Protein 2CF4 (pdb70)

Sequence (327 aa):
SIEKLKKFTQIPGISGYEERIREEIIREIKDFADYKVDAIGNLIVELGEGEERILFAHDEIGLLITGITDEGKLRFRKVGGIDDRLLYGRHVNVVTEKGILDGVIGATPPHLSLERDKSVIPWYDLVIDIGAESKEEALELVKPLDFAVFKKHFSVLNGKYVSTRGLDDRFGVVALIEAIKDLVDHELEGKVIFAFTVQEEVGLKGAKFLANHYYPQYAFAIDSFACCSPLTGDVKLGKGPVIRAVDNSAIYSRDLARKVWSIAEKNGIEIQIGVTGGGTDASAFQDRSKTLALSVPIKYLHSEVETLHLNDLEKLVKLIEALAFEL

Foldseek 3Di:
DVVLLVVQQQQDAAFQGCVSRVVVLCVLPVPFFDWDADPSGKTKTKAADDAFAEEEAEGAKWWFFAAADFQQWTFTDIQFDADQLLQEAFKKWWADPVGIATWTQHPDPDDPPPPDPVDRDDNGVTTIGRPAGGSVSNVVPDGGRGIMGGPWDWDCDPVWKIFFADVFPRLRSSLVSVLRSVDRVVRQFHMYMYMYFGSCSPPLVRLLSVLPPRQHAEYEYAGEAEDDDVQFPPDDAPLAKEKQCEEALDRFDPVVVVVLVVLAVVVPHRYYYGYYYDDTNQSSHVVPHHGIYIYFYWYPHNHRTIMHTRVNSVVVSVRVNSVRHPD

Organism: Pyrococcus horikoshii (strain ATCC 700860 / DSM 12428 / JCM 9974 / NBRC 100139 / OT-3) (NCBI:txid70601)

Solvent-accessible surface area: 15264 Å² total

Structure (mmCIF, N/CA/C/O backbone):
data_2CF4
#
_entry.id   2CF4
#
_cell.length_a   221.880
_cell.length_b   221.880
_cell.length_c   221.880
_cell.angle_alpha   90.00
_cell.angle_beta   90.00
_cell.angle_gamma   90.00
#
_symmetry.space_group_name_H-M   'F 41 3 2'
#
loop_
_entity.id
_entity.type
_entity.pdbx_description
1 polymer 'PROTEIN PH0519'
2 non-polymer 'COBALT (II) ION'
#
loop_
_atom_site.group_PDB
_atom_site.id
_atom_site.type_symbol
_atom_site.label_atom_id
_atom_site.label_alt_id
_atom_site.label_comp_id
_atom_site.label_asym_id
_atom_site.label_entity_id
_atom_site.label_seq_id
_atom_site.pdbx_PDB_ins_code
_atom_site.Cartn_x
_atom_site.Cartn_y
_atom_site.Cartn_z
_atom_site.occupancy
_atom_site.B_iso_or_equiv
_atom_site.auth_seq_id
_atom_site.auth_comp_id
_atom_site.auth_asym_id
_atom_site.auth_atom_id
_atom_site.pdbx_PDB_model_num
ATOM 1 N N . SER A 1 3 ? 112.145 16.127 55.083 1.00 89.58 2 SER A N 1
ATOM 2 C CA . SER A 1 3 ? 110.814 16.761 55.329 1.00 89.64 2 SER A CA 1
ATOM 3 C C . SER A 1 3 ? 110.334 17.492 54.083 1.00 89.69 2 SER A C 1
ATOM 4 O O . SER A 1 3 ? 109.165 17.858 53.983 1.00 89.57 2 SER A O 1
ATOM 15 N N . ILE A 1 5 ? 111.951 16.119 51.056 1.00 86.54 4 ILE A N 1
ATOM 16 C CA . ILE A 1 5 ? 111.992 14.817 50.424 1.00 85.01 4 ILE A CA 1
ATOM 17 C C . ILE A 1 5 ? 110.820 13.973 50.888 1.00 84.31 4 ILE A C 1
ATOM 18 O O . ILE A 1 5 ? 109.908 13.704 50.126 1.00 84.46 4 ILE A O 1
ATOM 23 N N . GLU A 1 6 ? 110.836 13.552 52.145 1.00 83.31 5 GLU A N 1
ATOM 24 C CA . GLU A 1 6 ? 109.841 12.588 52.616 1.00 82.39 5 GLU A CA 1
ATOM 25 C C . GLU A 1 6 ? 108.435 13.144 52.413 1.00 80.68 5 GLU A C 1
ATOM 26 O O . GLU A 1 6 ? 107.460 12.400 52.353 1.00 80.41 5 GLU A O 1
ATOM 32 N N . LYS A 1 7 ? 108.347 14.460 52.286 1.00 78.75 6 LYS A N 1
ATOM 33 C CA . LYS A 1 7 ? 107.085 15.105 51.971 1.00 77.24 6 LYS A CA 1
ATOM 34 C C . LYS A 1 7 ? 106.761 14.687 50.544 1.00 75.88 6 LYS A C 1
ATOM 35 O O . LYS A 1 7 ? 105.629 14.348 50.218 1.00 75.64 6 LYS A O 1
ATOM 41 N N . LEU A 1 8 ? 107.792 14.702 49.709 1.00 74.33 7 LEU A N 1
ATOM 42 C CA . LEU A 1 8 ? 107.674 14.375 48.294 1.00 72.96 7 LEU A CA 1
ATOM 43 C C . LEU A 1 8 ? 107.504 12.869 48.083 1.00 72.26 7 LEU A C 1
ATOM 44 O O . LEU A 1 8 ? 106.605 12.429 47.356 1.00 72.41 7 LEU A O 1
ATOM 49 N N . LYS A 1 9 ? 108.358 12.079 48.730 1.00 70.98 8 LYS A N 1
ATOM 50 C CA . LYS A 1 9 ? 108.221 10.634 48.712 1.00 69.70 8 LYS A CA 1
ATOM 51 C C . LYS A 1 9 ? 106.794 10.268 49.110 1.00 68.98 8 LYS A C 1
ATOM 52 O O . LYS A 1 9 ? 106.220 9.338 48.565 1.00 68.81 8 LYS A O 1
ATOM 58 N N . LYS A 1 10 ? 106.219 11.014 50.050 1.00 68.32 9 LYS A N 1
ATOM 59 C CA . LYS A 1 10 ? 104.887 10.714 50.590 1.00 67.78 9 LYS A CA 1
ATOM 60 C C . LYS A 1 10 ? 103.783 10.909 49.567 1.00 66.96 9 LYS A C 1
ATOM 61 O O . LYS A 1 10 ? 102.750 10.236 49.625 1.00 66.73 9 LYS A O 1
ATOM 67 N N . PHE A 1 11 ? 103.998 11.836 48.638 1.00 66.08 10 PHE A N 1
ATOM 68 C CA . PHE A 1 11 ? 102.933 12.266 47.743 1.00 65.26 10 PHE A CA 1
ATOM 69 C C . PHE A 1 11 ? 103.002 11.686 46.353 1.00 64.80 10 PHE A C 1
ATOM 70 O O . PHE A 1 11 ? 101.965 11.520 45.700 1.00 64.56 10 PHE A O 1
ATOM 78 N N . THR A 1 12 ? 104.210 11.358 45.901 1.00 64.14 11 THR A N 1
ATOM 79 C CA . THR A 1 12 ? 104.334 10.528 44.714 1.00 63.74 11 THR A CA 1
ATOM 80 C C . THR A 1 12 ? 103.812 9.105 44.971 1.00 63.40 11 THR A C 1
ATOM 81 O O . THR A 1 12 ? 103.131 8.532 44.115 1.00 63.51 11 THR A O 1
ATOM 85 N N . GLN A 1 13 ? 104.101 8.543 46.140 1.00 62.77 12 GLN A N 1
ATOM 86 C CA . GLN A 1 13 ? 103.644 7.199 46.446 1.00 62.35 12 GLN A CA 1
ATOM 87 C C . GLN A 1 13 ? 102.133 6.987 46.374 1.00 61.61 12 GLN A C 1
ATOM 88 O O . GLN A 1 13 ? 101.698 5.903 46.001 1.00 61.76 12 GLN A O 1
ATOM 94 N N . ILE A 1 14 ? 101.335 8.000 46.710 1.00 60.51 13 ILE A N 1
ATOM 95 C CA . ILE A 1 14 ? 99.864 7.909 46.609 1.00 59.52 13 ILE A CA 1
ATOM 96 C C . ILE A 1 14 ? 99.317 7.702 45.184 1.00 58.83 13 ILE A C 1
ATOM 97 O O . ILE A 1 14 ? 99.391 8.603 44.353 1.00 58.97 13 ILE A O 1
ATOM 102 N N . PRO A 1 15 ? 98.733 6.531 44.900 1.00 57.98 14 PRO A N 1
ATOM 103 C CA . PRO A 1 15 ? 98.059 6.317 43.620 1.00 57.65 14 PRO A CA 1
ATOM 104 C C . PRO A 1 15 ? 96.791 7.174 43.416 1.00 57.22 14 PRO A C 1
ATOM 105 O O . PRO A 1 15 ? 96.117 7.555 44.370 1.00 57.36 14 PRO A O 1
ATOM 109 N N . GLY A 1 16 ? 96.479 7.468 42.160 1.00 56.48 15 GLY A N 1
ATOM 110 C CA . GLY A 1 16 ? 95.271 8.193 41.848 1.00 55.99 15 GLY A CA 1
ATOM 111 C C . GLY A 1 16 ? 95.462 8.916 40.533 1.00 55.98 15 GLY A C 1
ATOM 112 O O . GLY A 1 16 ? 96.132 9.930 40.478 1.00 56.07 15 GLY A O 1
ATOM 113 N N . ILE A 1 17 ? 94.890 8.393 39.457 1.00 56.06 16 ILE A N 1
ATOM 114 C CA . ILE A 1 17 ? 94.920 9.076 38.169 1.00 56.17 16 ILE A CA 1
ATOM 115 C C . ILE A 1 17 ? 93.606 9.823 37.903 1.00 56.63 16 ILE A C 1
ATOM 116 O O . ILE A 1 17 ? 92.713 9.814 38.747 1.00 57.32 16 ILE A O 1
ATOM 121 N N . SER A 1 18 ? 93.467 10.472 36.751 1.00 56.68 17 SER A N 1
ATOM 122 C CA . SER A 1 18 ? 92.312 11.345 36.537 1.00 56.80 17 SER A CA 1
ATOM 123 C C . SER A 1 18 ? 90.965 10.652 36.719 1.00 56.85 17 SER A C 1
ATOM 124 O O . SER A 1 18 ? 90.714 9.583 36.146 1.00 56.34 17 SER A O 1
ATOM 127 N N . GLY A 1 19 ? 90.104 11.291 37.514 1.00 57.30 18 GLY A N 1
ATOM 128 C CA . GLY A 1 19 ? 88.807 10.734 37.870 1.00 57.74 18 GLY A CA 1
ATOM 129 C C . GLY A 1 19 ? 88.834 10.105 39.251 1.00 58.15 18 GLY A C 1
ATOM 130 O O . GLY A 1 19 ? 87.828 10.108 39.974 1.00 58.26 18 GLY A O 1
ATOM 131 N N . TYR A 1 20 ? 90.010 9.586 39.609 1.00 58.39 19 TYR A N 1
ATOM 132 C CA . TYR A 1 20 ? 90.217 8.716 40.765 1.00 58.56 19 TYR A CA 1
ATOM 133 C C . TYR A 1 20 ? 91.191 9.347 41.753 1.00 59.35 19 TYR A C 1
ATOM 134 O O . TYR A 1 20 ? 92.076 8.669 42.254 1.00 59.82 19 TYR A O 1
ATOM 143 N N . GLU A 1 21 ? 91.043 10.638 42.036 1.00 60.15 20 GLU A N 1
ATOM 144 C CA . GLU A 1 21 ? 92.037 11.341 42.837 1.00 60.73 20 GLU A CA 1
ATOM 145 C C . GLU A 1 21 ? 91.859 11.173 44.328 1.00 61.51 20 GLU A C 1
ATOM 146 O O . GLU A 1 21 ? 92.610 11.771 45.095 1.00 61.90 20 GLU A O 1
ATOM 152 N N . GLU A 1 22 ? 90.873 10.385 44.752 1.00 62.16 21 GLU A N 1
ATOM 153 C CA . GLU A 1 22 ? 90.499 10.360 46.163 1.00 62.90 21 GLU A CA 1
ATOM 154 C C . GLU A 1 22 ? 91.714 10.238 47.071 1.00 63.34 21 GLU A C 1
ATOM 155 O O . GLU A 1 22 ? 92.070 11.150 47.829 1.00 63.05 21 GLU A O 1
ATOM 161 N N . ARG A 1 23 ? 92.363 9.096 46.980 1.00 64.14 22 ARG A N 1
ATOM 162 C CA . ARG A 1 23 ? 93.415 8.798 47.911 1.00 64.95 22 ARG A CA 1
ATOM 163 C C . ARG A 1 23 ? 94.362 9.995 48.077 1.00 65.25 22 ARG A C 1
ATOM 164 O O . ARG A 1 23 ? 95.070 10.087 49.069 1.00 65.53 22 ARG A O 1
ATOM 172 N N . ILE A 1 24 ? 94.366 10.929 47.132 1.00 65.47 23 ILE A N 1
ATOM 173 C CA . ILE A 1 24 ? 95.333 12.009 47.214 1.00 65.89 23 ILE A CA 1
ATOM 174 C C . ILE A 1 24 ? 94.780 13.138 48.016 1.00 66.25 23 ILE A C 1
ATOM 175 O O . ILE A 1 24 ? 95.496 13.709 48.827 1.00 66.42 23 ILE A O 1
ATOM 180 N N . ARG A 1 25 ? 93.516 13.479 47.794 1.00 66.78 24 ARG A N 1
ATOM 181 C CA . ARG A 1 25 ? 92.995 14.667 48.449 1.00 67.41 24 ARG A CA 1
ATOM 182 C C . ARG A 1 25 ? 92.606 14.369 49.883 1.00 68.11 24 ARG A C 1
ATOM 183 O O . ARG A 1 25 ? 92.697 15.249 50.733 1.00 68.56 24 ARG A O 1
ATOM 191 N N . GLU A 1 26 ? 92.219 13.131 50.177 1.00 68.59 25 GLU A N 1
ATOM 192 C CA . GLU A 1 26 ? 92.063 12.743 51.569 1.00 69.15 25 GLU A CA 1
ATOM 193 C C . GLU A 1 26 ? 93.325 13.033 52.380 1.00 69.38 25 GLU A C 1
ATOM 194 O O . GLU A 1 26 ? 93.243 13.445 53.530 1.00 69.52 25 GLU A O 1
ATOM 200 N N . GLU A 1 27 ? 94.492 12.830 51.784 1.00 69.72 26 GLU A N 1
ATOM 201 C CA . GLU A 1 27 ? 95.746 13.013 52.501 1.00 70.15 26 GLU A CA 1
ATOM 202 C C . GLU A 1 27 ? 96.188 14.468 52.552 1.00 70.56 26 GLU A C 1
ATOM 203 O O . GLU A 1 27 ? 96.792 14.911 53.530 1.00 70.54 26 GLU A O 1
ATOM 209 N N . ILE A 1 28 ? 95.906 15.207 51.490 1.00 71.25 27 ILE A N 1
ATOM 210 C CA . ILE A 1 28 ? 96.055 16.652 51.533 1.00 71.91 27 ILE A CA 1
ATOM 211 C C . ILE A 1 28 ? 95.263 17.225 52.706 1.00 72.48 27 ILE A C 1
ATOM 212 O O . ILE A 1 28 ? 95.733 18.134 53.389 1.00 72.59 27 ILE A O 1
ATOM 217 N N . ILE A 1 29 ? 94.057 16.694 52.917 1.00 72.97 28 ILE A N 1
ATOM 218 C CA . ILE A 1 29 ? 93.201 17.107 54.025 1.00 73.39 28 ILE A CA 1
ATOM 219 C C . ILE A 1 29 ? 93.734 16.642 55.384 1.00 74.16 28 ILE A C 1
ATOM 220 O O . ILE A 1 29 ? 93.582 17.333 56.378 1.00 74.47 28 ILE A O 1
ATOM 225 N N . ARG A 1 30 ? 94.353 15.473 55.434 1.00 75.05 29 ARG A N 1
ATOM 226 C CA . ARG A 1 30 ? 95.008 15.044 56.659 1.00 75.90 29 ARG A CA 1
ATOM 227 C C . ARG A 1 30 ? 96.020 16.103 57.114 1.00 75.97 29 ARG A C 1
ATOM 228 O O . ARG A 1 30 ? 96.130 16.390 58.305 1.00 76.05 29 ARG A O 1
ATOM 236 N N . GLU A 1 31 ? 96.750 16.699 56.176 1.00 76.17 30 GLU A N 1
ATOM 237 C CA . GLU A 1 31 ? 97.763 17.685 56.549 1.00 76.44 30 GLU A CA 1
ATOM 238 C C . GLU A 1 31 ? 97.339 19.130 56.394 1.00 76.29 30 GLU A C 1
ATOM 239 O O . GLU A 1 31 ? 98.182 20.028 56.443 1.00 76.02 30 GLU A O 1
ATOM 245 N N . ILE A 1 32 ? 96.043 19.350 56.203 1.00 76.43 31 ILE A N 1
ATOM 246 C CA . ILE A 1 32 ? 95.514 20.693 5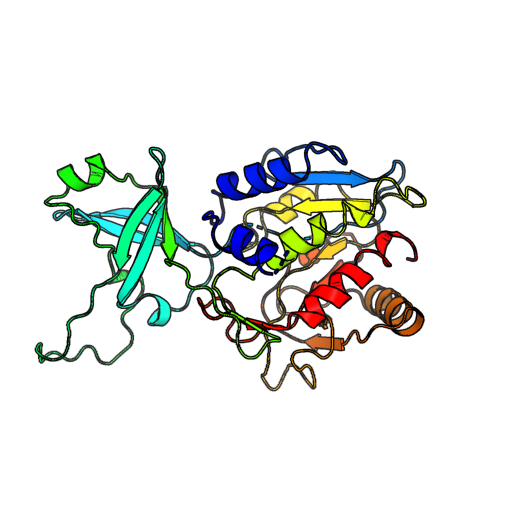6.097 1.00 76.71 31 ILE A CA 1
ATOM 247 C C . ILE A 1 32 ? 94.371 20.962 57.065 1.00 77.07 31 ILE A C 1
ATOM 248 O O . ILE A 1 32 ? 94.298 22.031 57.652 1.00 76.84 31 ILE A O 1
ATOM 253 N N . LYS A 1 33 ? 93.485 19.996 57.234 1.00 78.02 32 LYS A N 1
ATOM 254 C CA . LYS A 1 33 ? 92.447 20.085 58.245 1.00 79.18 32 LYS A CA 1
ATOM 255 C C . LYS A 1 33 ? 92.585 21.250 59.224 1.00 79.91 32 LYS A C 1
ATOM 256 O O . LYS A 1 33 ? 91.653 22.040 59.371 1.00 80.03 32 LYS A O 1
ATOM 262 N N . ASP A 1 34 ? 93.733 21.346 59.899 1.00 80.71 33 ASP A N 1
ATOM 263 C CA . ASP A 1 34 ? 93.845 22.133 61.135 1.00 81.24 33 ASP A CA 1
ATOM 264 C C . ASP A 1 34 ? 94.708 23.354 61.004 1.00 81.17 33 ASP A C 1
ATOM 265 O O . ASP A 1 34 ? 95.227 23.874 61.987 1.00 81.19 33 ASP A O 1
ATOM 270 N N . PHE A 1 35 ? 94.877 23.792 59.774 1.00 81.21 34 PHE A N 1
ATOM 271 C CA . PHE A 1 35 ? 95.146 25.182 59.482 1.00 81.41 34 PHE A CA 1
ATOM 272 C C . PHE A 1 35 ? 94.189 25.397 58.329 1.00 81.13 34 PHE A C 1
ATOM 273 O O . PHE A 1 35 ? 93.850 24.432 57.669 1.00 81.51 34 PHE A O 1
ATOM 281 N N . ALA A 1 36 ? 93.723 26.617 58.088 1.00 80.54 35 ALA A N 1
ATOM 282 C CA . ALA A 1 36 ? 92.812 26.885 56.952 1.00 80.08 35 ALA A CA 1
ATOM 283 C C . ALA A 1 36 ? 91.620 25.934 56.775 1.00 79.70 35 ALA A C 1
ATOM 284 O O . ALA A 1 36 ? 91.515 24.898 57.430 1.00 79.57 35 ALA A O 1
ATOM 286 N N . ASP A 1 37 ? 90.724 26.300 55.865 1.00 79.42 36 ASP A N 1
ATOM 287 C CA . ASP A 1 37 ? 89.429 25.632 55.756 1.00 79.38 36 ASP A CA 1
ATOM 288 C C . ASP A 1 37 ? 89.080 25.307 54.312 1.00 78.91 36 ASP A C 1
ATOM 289 O O . ASP A 1 37 ? 89.150 26.175 53.447 1.00 79.31 36 ASP A O 1
ATOM 294 N N . TYR A 1 38 ? 88.681 24.069 54.046 1.00 77.87 37 TYR A N 1
ATOM 295 C CA . TYR A 1 38 ? 88.463 23.642 52.674 1.00 77.05 37 TYR A CA 1
ATOM 296 C C . TYR A 1 38 ? 86.976 23.549 52.252 1.00 76.70 37 TYR A C 1
ATOM 297 O O . TYR A 1 38 ? 86.076 23.600 53.088 1.00 76.83 37 TYR A O 1
ATOM 306 N N . LYS A 1 39 ? 86.730 23.442 50.949 1.00 76.09 38 LYS A N 1
ATOM 307 C CA . LYS A 1 39 ? 85.469 22.922 50.441 1.00 75.67 38 LYS A CA 1
ATOM 308 C C . LYS A 1 39 ? 85.814 22.069 49.231 1.00 75.54 38 LYS A C 1
ATOM 309 O O . LYS A 1 39 ? 86.756 22.376 48.509 1.00 76.05 38 LYS A O 1
ATOM 315 N N . VAL A 1 40 ? 85.064 20.996 49.010 1.00 74.92 39 VAL A N 1
ATOM 316 C CA . VAL A 1 40 ? 85.326 20.141 47.863 1.00 74.25 39 VAL A CA 1
ATOM 317 C C . VAL A 1 40 ? 84.284 20.311 46.798 1.00 73.61 39 VAL A C 1
ATOM 318 O O . VAL A 1 40 ? 83.097 20.045 47.005 1.00 73.50 39 VAL A O 1
ATOM 322 N N . ASP A 1 41 ? 84.754 20.760 45.646 1.00 72.98 40 ASP A N 1
ATOM 323 C CA . ASP A 1 41 ? 83.964 20.773 44.434 1.00 72.46 40 ASP A CA 1
ATOM 324 C C . ASP A 1 41 ? 83.087 19.555 44.281 1.00 71.86 40 ASP A C 1
ATOM 325 O O . ASP A 1 41 ? 83.317 18.505 44.901 1.00 71.91 40 ASP A O 1
ATOM 330 N N . ALA A 1 42 ? 82.080 19.717 43.430 1.00 70.86 41 ALA A N 1
ATOM 331 C CA . ALA A 1 42 ? 81.330 18.596 42.894 1.00 69.78 41 ALA A CA 1
ATOM 332 C C . ALA A 1 42 ? 82.342 17.685 42.249 1.00 68.91 41 ALA A C 1
ATOM 333 O O . ALA A 1 42 ? 82.606 16.589 42.741 1.00 69.02 41 ALA A O 1
ATOM 335 N N . ILE A 1 43 ? 82.926 18.171 41.159 1.00 67.74 42 ILE A N 1
ATOM 336 C CA . ILE A 1 43 ? 83.798 17.367 40.321 1.00 66.66 42 ILE A CA 1
ATOM 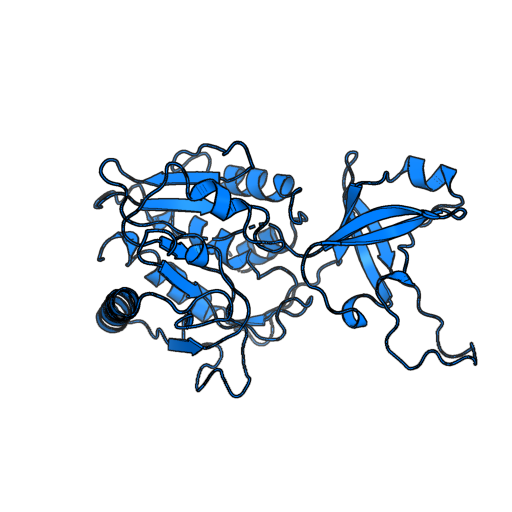337 C C . ILE A 1 43 ? 84.939 16.756 41.125 1.00 65.80 42 ILE A C 1
ATOM 338 O O . ILE A 1 43 ? 85.333 15.621 40.880 1.00 65.66 42 ILE A O 1
ATOM 343 N N . GLY A 1 44 ? 85.468 17.501 42.090 1.00 64.90 43 GLY A N 1
ATOM 344 C CA . GLY A 1 44 ? 86.415 16.907 43.015 1.00 63.96 43 GLY A CA 1
ATOM 345 C C . GLY A 1 44 ? 87.353 17.898 43.664 1.00 63.25 43 GLY A C 1
ATOM 346 O O . GLY A 1 44 ? 87.982 17.601 44.680 1.00 63.15 43 GLY A O 1
ATOM 347 N N . ASN A 1 45 ? 87.435 19.087 43.088 1.00 62.62 44 ASN A N 1
ATOM 348 C CA . ASN A 1 45 ? 88.500 20.013 43.431 1.00 62.20 44 ASN A CA 1
ATOM 349 C C . ASN A 1 45 ? 88.536 20.481 44.900 1.00 62.01 44 ASN A C 1
ATOM 350 O O . ASN A 1 45 ? 87.560 21.023 45.420 1.00 62.10 44 ASN A O 1
ATOM 355 N N . LEU A 1 46 ? 89.676 20.281 45.555 1.00 61.75 45 LEU A N 1
ATOM 356 C CA . LEU A 1 46 ? 90.002 20.984 46.797 1.00 61.60 45 LEU A CA 1
ATOM 357 C C . LEU A 1 46 ? 90.203 22.486 46.604 1.00 61.77 45 LEU A C 1
ATOM 358 O O . LEU A 1 46 ? 91.183 22.925 45.997 1.00 61.57 45 LEU A O 1
ATOM 363 N N . ILE A 1 47 ? 89.291 23.274 47.156 1.00 62.12 46 ILE A N 1
ATOM 364 C CA . ILE A 1 47 ? 89.417 24.716 47.086 1.00 62.43 46 ILE A CA 1
ATOM 365 C C . ILE A 1 47 ? 89.601 25.307 48.462 1.00 62.58 46 ILE A C 1
ATOM 366 O O . ILE A 1 47 ? 88.855 24.976 49.383 1.00 62.40 46 ILE A O 1
ATOM 371 N N . VAL A 1 48 ? 90.570 26.198 48.601 1.00 63.03 47 VAL A N 1
ATOM 372 C CA . VAL A 1 48 ? 90.872 26.740 49.905 1.00 63.64 47 VAL A CA 1
ATOM 373 C C . VAL A 1 48 ? 91.160 28.237 49.882 1.00 64.46 47 VAL A C 1
ATOM 374 O O . VAL A 1 48 ? 92.285 28.656 49.611 1.00 64.57 47 VAL A O 1
ATOM 378 N N . GLU A 1 49 ? 90.137 29.042 50.173 1.00 65.51 48 GLU A N 1
ATOM 379 C CA . GLU A 1 49 ? 90.260 30.496 50.097 1.00 66.52 48 GLU A CA 1
ATOM 380 C C . GLU A 1 49 ? 91.173 30.977 51.217 1.00 67.04 48 GLU A C 1
ATOM 381 O O . GLU A 1 49 ? 91.381 30.253 52.179 1.00 67.36 48 GLU A O 1
ATOM 387 N N . LEU A 1 50 ? 91.738 32.174 51.089 1.00 67.53 49 LEU A N 1
ATOM 388 C CA . LEU A 1 50 ? 92.443 32.795 52.210 1.00 68.15 49 LEU A CA 1
ATOM 389 C C . LEU A 1 50 ? 92.194 34.303 52.283 1.00 69.02 49 LEU A C 1
ATOM 390 O O . LEU A 1 50 ? 92.576 35.057 51.382 1.00 69.22 49 LEU A O 1
ATOM 395 N N . GLY A 1 51 ? 91.557 34.738 53.368 1.00 69.67 50 GLY A N 1
ATOM 396 C CA . GLY A 1 51 ? 91.058 36.102 53.439 1.00 70.18 50 GLY A CA 1
ATOM 397 C C . GLY A 1 51 ? 89.674 36.167 52.824 1.00 70.58 50 GLY A C 1
ATOM 398 O O . GLY A 1 51 ? 89.123 35.141 52.407 1.00 70.80 50 GLY A O 1
ATOM 399 N N . GLU A 1 52 ? 89.098 37.359 52.764 1.00 70.73 51 GLU A N 1
ATOM 400 C CA . GLU A 1 52 ? 87.793 37.501 52.149 1.00 70.96 51 GLU A CA 1
ATOM 401 C C . GLU A 1 52 ? 87.766 38.788 51.302 1.00 70.79 51 GLU A C 1
ATOM 402 O O . GLU A 1 52 ? 88.640 39.653 51.457 1.00 70.74 51 GLU A O 1
ATOM 408 N N . GLY A 1 53 ? 86.799 38.890 50.388 1.00 70.45 52 GLY A N 1
ATOM 409 C CA . GLY A 1 53 ? 86.740 40.037 49.499 1.00 70.15 52 GLY A CA 1
ATOM 410 C C . GLY A 1 53 ? 86.821 39.672 48.031 1.00 69.94 52 GLY A C 1
ATOM 411 O O . GLY A 1 53 ? 86.561 38.525 47.668 1.00 69.95 52 GLY A O 1
ATOM 412 N N . GLU A 1 54 ? 87.175 40.635 47.180 1.00 69.81 53 GLU A N 1
ATOM 413 C CA . GLU A 1 54 ? 87.325 40.370 45.749 1.00 69.66 53 GLU A CA 1
ATOM 414 C C . GLU A 1 54 ? 88.288 39.193 45.562 1.00 69.13 53 GLU A C 1
ATOM 415 O O . GLU A 1 54 ? 89.239 39.053 46.334 1.00 69.56 53 GLU A O 1
ATOM 421 N N . GLU A 1 55 ? 88.043 38.346 44.556 1.00 67.82 54 GLU A N 1
ATOM 422 C CA . GLU A 1 55 ? 88.898 37.181 44.291 1.00 66.47 54 GLU A CA 1
ATOM 423 C C . GLU A 1 55 ? 90.159 37.542 43.504 1.00 65.35 54 GLU A C 1
ATOM 424 O O . GLU A 1 55 ? 90.105 37.833 42.304 1.00 64.95 54 GLU A O 1
ATOM 430 N N . ARG A 1 56 ? 91.302 37.498 44.188 1.00 64.21 55 ARG A N 1
ATOM 431 C CA . ARG A 1 56 ? 92.530 38.081 43.659 1.00 63.19 55 ARG A CA 1
ATOM 432 C C . ARG A 1 56 ? 93.315 37.076 42.847 1.00 62.77 55 ARG A C 1
ATOM 433 O O . ARG A 1 56 ? 93.128 37.028 41.645 1.00 62.76 55 ARG A O 1
ATOM 441 N N . ILE A 1 57 ? 94.167 36.265 43.489 1.00 62.10 56 ILE A N 1
ATOM 442 C CA . ILE A 1 57 ? 94.979 35.238 42.796 1.00 61.25 56 ILE A CA 1
ATOM 443 C C . ILE A 1 57 ? 94.387 33.836 42.922 1.00 60.57 56 ILE A C 1
ATOM 444 O O . ILE A 1 57 ? 93.754 33.514 43.920 1.00 60.37 56 ILE A O 1
ATOM 449 N N . LEU A 1 58 ? 94.630 32.995 41.922 1.00 60.12 57 LEU A N 1
ATOM 450 C CA . LEU A 1 58 ? 94.335 31.579 42.049 1.00 59.78 57 LEU A CA 1
ATOM 451 C C . LEU A 1 58 ? 95.501 30.633 41.717 1.00 59.92 57 LEU A C 1
ATOM 452 O O . LEU A 1 58 ? 96.142 30.770 40.686 1.00 60.05 57 LEU A O 1
ATOM 457 N N . PHE A 1 59 ? 95.751 29.665 42.595 1.00 60.15 58 PHE A N 1
ATOM 458 C CA . PHE A 1 59 ? 96.871 28.747 42.440 1.00 60.44 58 PHE A CA 1
ATOM 459 C C . PHE A 1 59 ? 96.416 27.325 42.282 1.00 60.92 58 PHE A C 1
ATOM 460 O O . PHE A 1 59 ? 95.646 26.825 43.099 1.00 61.21 58 PHE A O 1
ATOM 476 N N . ALA A 1 61 ? 97.673 23.303 41.579 1.00 60.06 60 ALA A N 1
ATOM 477 C CA . ALA A 1 61 ? 98.451 22.121 41.277 1.00 59.68 60 ALA A CA 1
ATOM 478 C C . ALA A 1 61 ? 97.456 20.963 41.289 1.00 59.55 60 ALA A C 1
ATOM 479 O O . ALA A 1 61 ? 96.526 20.936 42.103 1.00 59.51 60 ALA A O 1
ATOM 481 N N . HIS A 1 62 ? 97.643 20.010 40.377 1.00 59.18 61 HIS A N 1
ATOM 482 C CA . HIS A 1 62 ? 96.642 18.959 40.188 1.00 58.79 61 HIS A CA 1
ATOM 483 C C . HIS A 1 62 ? 97.030 17.624 40.835 1.00 59.15 61 HIS A C 1
ATOM 484 O O . HIS A 1 62 ? 98.204 17.2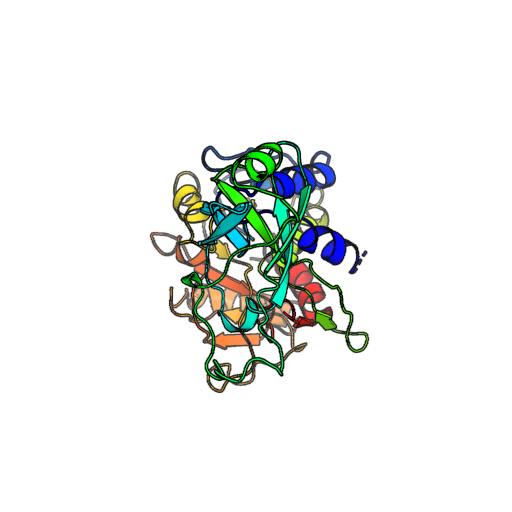21 40.770 1.00 59.68 61 HIS A O 1
ATOM 499 N N . ASP A 1 64 ? 95.684 14.449 40.055 1.00 54.93 63 ASP A N 1
ATOM 500 C CA . ASP A 1 64 ? 95.684 13.290 39.169 1.00 53.31 63 ASP A CA 1
ATOM 501 C C . ASP A 1 64 ? 97.023 13.133 38.498 1.00 52.02 63 ASP A C 1
ATOM 502 O O . ASP A 1 64 ? 97.827 14.056 38.475 1.00 52.24 63 ASP A O 1
ATOM 507 N N . GLU A 1 65 ? 97.263 11.945 37.967 1.00 50.22 64 GLU A N 1
ATOM 508 C CA . GLU A 1 65 ? 98.542 11.610 37.369 1.00 48.91 64 GLU A CA 1
ATOM 509 C C . GLU A 1 65 ? 98.234 10.685 36.205 1.00 48.04 64 GLU A C 1
ATOM 510 O O . GLU A 1 65 ? 97.070 10.369 35.964 1.00 48.17 64 GLU A O 1
ATOM 516 N N . ILE A 1 66 ? 99.259 10.250 35.478 1.00 46.52 65 ILE A N 1
ATOM 517 C CA . ILE A 1 66 ? 99.046 9.278 34.427 1.00 44.78 65 ILE A CA 1
ATOM 518 C C . ILE A 1 66 ? 99.173 7.865 34.963 1.00 44.28 65 ILE A C 1
ATOM 519 O O . ILE A 1 66 ? 100.124 7.530 35.671 1.00 44.42 65 ILE A O 1
ATOM 524 N N . GLY A 1 67 ? 98.185 7.055 34.598 1.00 43.41 66 GLY A N 1
ATOM 525 C CA . GLY A 1 67 ? 98.058 5.688 35.049 1.00 42.30 66 GLY A CA 1
ATOM 526 C C . GLY A 1 67 ? 97.351 4.916 33.956 1.00 41.50 66 GLY A C 1
ATOM 527 O O . GLY A 1 67 ? 97.360 5.351 32.804 1.00 41.44 66 GLY A O 1
ATOM 528 N N . LEU A 1 68 ? 96.744 3.784 34.305 1.00 40.52 67 LEU A N 1
ATOM 529 C CA . LEU A 1 68 ? 96.093 2.936 33.314 1.00 39.92 67 LEU A CA 1
ATOM 530 C C . LEU A 1 68 ? 94.688 2.606 33.760 1.00 39.96 67 LEU A C 1
ATOM 531 O O . LEU A 1 68 ? 94.497 2.204 34.891 1.00 40.56 67 LEU A O 1
ATOM 536 N N . LEU A 1 69 ? 93.693 2.730 32.894 1.00 40.08 68 LEU A N 1
ATOM 537 C CA . LEU A 1 69 ? 92.352 2.308 33.302 1.00 40.65 68 LEU A CA 1
ATOM 538 C C . LEU A 1 69 ? 92.151 0.848 32.932 1.00 41.61 68 LEU A C 1
ATOM 539 O O . LEU A 1 69 ? 92.439 0.449 31.803 1.00 41.61 68 LEU A O 1
ATOM 544 N N . ILE A 1 70 ? 91.652 0.038 33.863 1.00 42.84 69 ILE A N 1
ATOM 545 C CA . ILE A 1 70 ? 91.342 -1.343 33.501 1.00 43.85 69 ILE A CA 1
ATOM 546 C C . ILE A 1 70 ? 90.022 -1.433 32.763 1.00 44.54 69 ILE A C 1
ATOM 547 O O . ILE A 1 70 ? 88.960 -1.191 33.327 1.00 44.12 69 ILE A O 1
ATOM 552 N N . THR A 1 71 ? 90.113 -1.804 31.493 1.00 45.99 70 THR A N 1
ATOM 553 C CA . THR A 1 71 ? 88.972 -1.804 30.586 1.00 47.54 70 THR A CA 1
ATOM 554 C C . THR A 1 71 ? 88.211 -3.134 30.572 1.00 48.65 70 THR A C 1
ATOM 555 O O . THR A 1 71 ? 86.992 -3.157 30.370 1.00 48.40 70 THR A O 1
ATOM 559 N N . GLY A 1 72 ? 88.943 -4.225 30.786 1.00 50.10 71 GLY A N 1
ATOM 560 C CA . GLY A 1 72 ? 88.325 -5.523 30.936 1.00 51.86 71 GLY A CA 1
ATOM 561 C C . GLY A 1 72 ? 89.308 -6.609 31.333 1.00 53.33 71 GLY A C 1
ATOM 562 O O . GLY A 1 72 ? 90.450 -6.330 31.712 1.00 53.37 71 GLY A O 1
ATOM 563 N N . ILE A 1 73 ? 88.853 -7.862 31.243 1.00 54.65 72 ILE A N 1
ATOM 564 C CA . ILE A 1 73 ? 89.649 -9.022 31.645 1.00 55.60 72 ILE A CA 1
ATOM 565 C C . ILE A 1 73 ? 89.654 -10.166 30.623 1.00 56.48 72 ILE A C 1
ATOM 566 O O . ILE A 1 73 ? 88.622 -10.516 30.046 1.00 56.51 72 ILE A O 1
ATOM 571 N N . THR A 1 74 ? 90.829 -10.747 30.417 1.00 57.73 73 THR A N 1
ATOM 572 C CA . THR A 1 74 ? 91.008 -11.825 29.455 1.00 58.90 73 THR A CA 1
ATOM 573 C C . THR A 1 74 ? 90.495 -13.100 30.055 1.00 59.72 73 THR A C 1
ATOM 574 O O . THR A 1 74 ? 90.231 -13.159 31.253 1.00 59.60 73 THR A O 1
ATOM 578 N N . ASP A 1 75 ? 90.403 -14.122 29.210 1.00 61.01 74 ASP A N 1
ATOM 579 C CA . ASP A 1 75 ? 89.917 -15.439 29.599 1.00 62.36 74 ASP A CA 1
ATOM 580 C C . ASP A 1 75 ? 90.829 -16.149 30.599 1.00 62.62 74 ASP A C 1
ATOM 581 O O . ASP A 1 75 ? 90.359 -16.976 31.406 1.00 63.03 74 ASP A O 1
ATOM 586 N N . GLU A 1 76 ? 92.125 -15.833 30.546 1.00 62.12 75 GLU A N 1
ATOM 587 C CA . GLU A 1 76 ? 93.072 -16.348 31.530 1.00 61.46 75 GLU A CA 1
ATOM 588 C C . GLU A 1 76 ? 93.483 -15.282 32.535 1.00 60.59 75 GLU A C 1
ATOM 589 O O . GLU A 1 76 ? 94.577 -15.341 33.100 1.00 60.45 75 GLU A O 1
ATOM 595 N N . GLY A 1 77 ? 92.603 -14.310 32.752 1.00 59.70 76 GLY A N 1
ATOM 596 C CA . GLY A 1 77 ? 92.664 -13.518 33.967 1.00 58.60 76 GLY A CA 1
ATOM 597 C C . GLY A 1 77 ? 93.781 -12.508 33.966 1.00 57.72 76 GLY A C 1
ATOM 598 O O . GLY A 1 77 ? 94.303 -12.148 35.025 1.00 57.38 76 GLY A O 1
ATOM 599 N N . LYS A 1 78 ? 94.156 -12.057 32.772 1.00 57.00 77 LYS A N 1
ATOM 600 C CA . LYS A 1 78 ? 95.061 -10.927 32.640 1.00 56.32 77 LYS A CA 1
ATOM 601 C C . LYS A 1 78 ? 94.222 -9.672 32.436 1.00 56.25 77 LYS A C 1
ATOM 602 O O . LYS A 1 78 ? 93.145 -9.732 31.854 1.00 56.42 77 LYS A O 1
ATOM 608 N N . LEU A 1 79 ? 94.698 -8.532 32.918 1.00 56.02 78 LEU A N 1
ATOM 609 C CA . LEU A 1 79 ? 93.908 -7.316 32.835 1.00 55.75 78 LEU A CA 1
ATOM 610 C C . LEU A 1 79 ? 94.164 -6.481 31.582 1.00 55.51 78 LEU A C 1
ATOM 611 O O . LEU A 1 79 ? 95.305 -6.222 31.213 1.00 55.48 78 LEU A O 1
ATOM 616 N N . ARG A 1 80 ? 93.090 -6.065 30.932 1.00 55.24 79 ARG A N 1
ATOM 617 C CA . ARG A 1 80 ? 93.201 -5.117 29.848 1.00 55.15 79 ARG A CA 1
ATOM 618 C C . ARG A 1 80 ? 93.051 -3.729 30.384 1.00 54.91 79 ARG A C 1
ATOM 619 O O . ARG A 1 80 ? 92.364 -3.498 31.377 1.00 55.03 79 ARG A O 1
ATOM 627 N N . PHE A 1 81 ? 93.680 -2.792 29.694 1.00 54.56 80 PHE A N 1
ATOM 628 C CA . PHE A 1 81 ? 93.657 -1.417 30.138 1.00 54.10 80 PHE A CA 1
ATOM 629 C C . PHE A 1 81 ? 93.733 -0.464 28.966 1.00 53.44 80 PHE A C 1
ATOM 630 O O . PHE A 1 81 ? 94.247 -0.805 27.904 1.00 53.58 80 PHE A O 1
ATOM 638 N N . ARG A 1 82 ? 93.230 0.737 29.189 1.00 52.39 81 ARG A N 1
ATOM 639 C CA . ARG A 1 82 ? 93.441 1.847 28.294 1.00 51.64 81 ARG A CA 1
ATOM 640 C C . ARG A 1 82 ? 94.439 2.731 29.025 1.00 50.71 81 ARG A C 1
ATOM 641 O O . ARG A 1 82 ? 94.731 2.478 30.182 1.00 50.69 81 ARG A O 1
ATOM 649 N N . LYS A 1 83 ? 94.973 3.754 28.370 1.00 49.58 82 LYS A N 1
ATOM 650 C CA . LYS A 1 83 ? 95.790 4.723 29.087 1.00 48.62 82 LYS A CA 1
ATOM 651 C C . LYS A 1 83 ? 94.941 5.909 29.489 1.00 48.53 82 LYS A C 1
ATOM 652 O O . LYS A 1 83 ? 94.061 6.354 28.762 1.00 48.36 82 LYS A O 1
ATOM 658 N N . VAL A 1 84 ? 95.198 6.425 30.669 1.00 48.76 83 VAL A N 1
ATOM 659 C CA . VAL A 1 84 ? 94.588 7.675 31.045 1.00 49.08 83 VAL A CA 1
ATOM 660 C C . VAL A 1 84 ? 95.682 8.723 31.104 1.00 49.50 83 VAL A C 1
ATOM 661 O O . VAL A 1 84 ? 96.567 8.656 31.952 1.00 49.45 83 VAL A O 1
ATOM 665 N N . GLY A 1 85 ? 95.633 9.685 30.187 1.00 49.98 84 GLY A N 1
ATOM 666 C CA . GLY A 1 85 ? 96.697 10.679 30.135 1.00 50.33 84 GLY A CA 1
ATOM 667 C C . GLY A 1 85 ? 97.662 10.464 28.985 1.00 50.27 84 GLY A C 1
ATOM 668 O O . GLY A 1 85 ? 97.250 10.005 27.917 1.00 50.83 84 GLY A O 1
ATOM 669 N N . GLY A 1 86 ? 98.932 10.791 29.180 1.00 49.89 85 GLY A N 1
ATOM 670 C CA . GLY A 1 86 ? 99.888 10.592 28.112 1.00 49.91 85 GLY A CA 1
ATOM 671 C C . GLY A 1 86 ? 101.138 9.844 28.534 1.00 50.04 85 GLY A C 1
ATOM 672 O O . GLY A 1 86 ? 102.086 10.427 29.078 1.00 50.01 85 GLY A O 1
ATOM 673 N N . ILE A 1 87 ? 101.162 8.542 28.298 1.00 50.11 86 ILE A N 1
ATOM 674 C CA . ILE A 1 87 ? 102.369 7.783 28.572 1.00 50.35 86 ILE A CA 1
ATOM 675 C C . ILE A 1 87 ? 102.971 7.433 27.235 1.00 50.99 86 ILE A C 1
ATOM 676 O O . ILE A 1 87 ? 102.390 7.726 26.185 1.00 51.41 86 ILE A O 1
ATOM 681 N N . ASP A 1 88 ? 104.150 6.828 27.283 1.00 51.33 87 ASP A N 1
ATOM 682 C CA . ASP A 1 88 ? 104.884 6.418 26.100 1.00 51.19 87 ASP A CA 1
ATOM 683 C C . ASP A 1 88 ? 105.078 4.924 26.230 1.00 50.71 87 ASP A C 1
ATOM 684 O O . ASP A 1 88 ? 105.486 4.420 27.267 1.00 50.44 87 ASP A O 1
ATOM 689 N N . ASP A 1 89 ? 104.783 4.203 25.176 1.00 50.50 88 ASP A N 1
ATOM 690 C CA . ASP A 1 89 ? 104.605 2.790 25.334 1.00 50.66 88 ASP A CA 1
ATOM 691 C C . ASP A 1 89 ? 105.837 2.042 25.831 1.00 50.33 88 ASP A C 1
ATOM 692 O O . ASP A 1 89 ? 105.726 1.081 26.584 1.00 50.03 88 ASP A O 1
ATOM 697 N N . ARG A 1 90 ? 107.006 2.497 25.410 1.00 50.28 89 ARG A N 1
ATOM 698 C CA . ARG A 1 90 ? 108.263 1.840 25.748 1.00 50.26 89 ARG A CA 1
ATOM 699 C C . ARG A 1 90 ? 108.429 1.807 27.268 1.00 50.06 89 ARG A C 1
ATOM 700 O O . ARG A 1 90 ? 109.172 0.994 27.836 1.00 50.10 89 ARG A O 1
ATOM 708 N N . LEU A 1 91 ? 107.679 2.686 27.922 1.00 49.72 90 LEU A N 1
ATOM 709 C CA . LEU A 1 91 ? 107.629 2.745 29.382 1.00 49.09 90 LEU A CA 1
ATOM 710 C C . LEU A 1 91 ? 106.529 1.821 29.942 1.00 48.56 90 LEU A C 1
ATOM 711 O O . LEU A 1 91 ? 106.272 1.781 31.146 1.00 48.94 90 LEU A O 1
ATOM 716 N N . LEU A 1 92 ? 105.876 1.078 29.067 1.00 47.60 91 LEU A N 1
ATOM 717 C CA . LEU A 1 92 ? 104.877 0.124 29.521 1.00 46.94 91 LEU A CA 1
ATOM 718 C C . LEU A 1 92 ? 105.388 -1.317 29.580 1.00 46.46 91 LEU A C 1
ATOM 719 O O . LEU A 1 92 ? 104.897 -2.148 30.344 1.00 46.36 91 LEU A O 1
ATOM 724 N N . TYR A 1 93 ? 106.385 -1.593 28.762 1.00 45.67 92 TYR A N 1
ATOM 725 C CA . TYR A 1 93 ? 106.819 -2.946 28.526 1.00 44.68 92 TYR A CA 1
ATOM 726 C C . TYR A 1 93 ? 107.543 -3.467 29.767 1.00 43.86 92 TYR A C 1
ATOM 727 O O . TYR A 1 93 ? 108.493 -2.852 30.229 1.00 44.42 92 TYR A O 1
ATOM 736 N N . GLY A 1 94 ? 107.065 -4.574 30.324 1.00 42.52 93 GLY A N 1
ATOM 737 C CA . GLY A 1 94 ? 107.800 -5.262 31.367 1.00 41.28 93 GLY A CA 1
ATOM 738 C C . GLY A 1 94 ? 108.134 -4.464 32.607 1.00 40.60 93 GLY A C 1
ATOM 739 O O . GLY A 1 94 ? 109.291 -4.271 32.923 1.00 40.30 93 GLY A O 1
ATOM 740 N N . ARG A 1 95 ? 107.116 -4.019 33.326 1.00 40.56 94 ARG A N 1
ATOM 741 C CA . ARG A 1 95 ? 107.291 -3.130 34.475 1.00 40.34 94 ARG A CA 1
ATOM 742 C C . ARG A 1 95 ? 106.230 -3.407 35.543 1.00 40.01 94 ARG A C 1
ATOM 743 O O . ARG A 1 95 ? 105.059 -3.536 35.219 1.00 39.77 94 ARG A O 1
ATOM 751 N N . HIS A 1 96 ? 106.629 -3.484 36.809 1.00 39.70 95 HIS A N 1
ATOM 752 C CA . HIS A 1 96 ? 105.672 -3.719 37.898 1.00 39.58 95 HIS A CA 1
ATOM 753 C C . HIS A 1 96 ? 104.644 -2.634 37.919 1.00 39.79 95 HIS A C 1
ATOM 754 O O . HIS A 1 96 ? 104.959 -1.490 37.653 1.00 40.41 95 HIS A O 1
ATOM 761 N N . VAL A 1 97 ? 103.414 -2.974 38.257 1.00 39.76 96 VAL A N 1
ATOM 762 C CA . VAL A 1 97 ? 102.456 -1.937 38.562 1.00 39.83 96 VAL A CA 1
ATOM 763 C C . VAL A 1 97 ? 101.736 -2.287 39.829 1.00 40.61 96 VAL A C 1
ATOM 764 O O . VAL A 1 97 ? 102.187 -3.160 40.565 1.00 40.80 96 VAL A O 1
ATOM 768 N N . ASN A 1 98 ? 100.622 -1.605 40.073 1.00 41.44 97 ASN A N 1
ATOM 769 C CA . ASN A 1 98 ? 100.038 -1.504 41.400 1.00 41.97 97 ASN A CA 1
ATOM 770 C C . ASN A 1 98 ? 98.564 -1.266 41.179 1.00 42.63 97 ASN A C 1
ATOM 771 O O . ASN A 1 98 ? 98.180 -0.129 40.955 1.00 42.81 97 ASN A O 1
ATOM 776 N N . VAL A 1 99 ? 97.745 -2.316 41.201 1.00 43.34 98 VAL A N 1
ATOM 777 C CA . VAL A 1 99 ? 96.380 -2.219 40.672 1.00 44.13 98 VAL A CA 1
ATOM 778 C C . VAL A 1 99 ? 95.479 -1.762 41.790 1.00 45.21 98 VAL A C 1
ATOM 779 O O . VAL A 1 99 ? 95.256 -2.525 42.725 1.00 45.21 98 VAL A O 1
ATOM 783 N N . VAL A 1 100 ? 94.974 -0.529 41.711 1.00 46.81 99 VAL A N 1
ATOM 784 C CA . VAL A 1 100 ? 94.152 -0.003 42.789 1.00 48.44 99 VAL A CA 1
ATOM 785 C C . VAL A 1 100 ? 92.705 -0.383 42.576 1.00 50.30 99 VAL A C 1
ATOM 786 O O . VAL A 1 100 ? 92.099 -0.041 41.559 1.00 50.11 99 VAL A O 1
ATOM 790 N N . THR A 1 101 ? 92.166 -1.100 43.556 1.00 52.79 100 THR A N 1
ATOM 791 C CA . THR A 1 101 ? 90.768 -1.472 43.567 1.00 54.97 100 THR A CA 1
ATOM 792 C C . THR A 1 101 ? 90.066 -0.879 44.766 1.00 56.78 100 THR A C 1
ATOM 793 O O . THR A 1 101 ? 90.663 -0.212 45.623 1.00 56.89 100 THR A O 1
ATOM 797 N N . GLU A 1 102 ? 88.774 -1.173 44.799 1.00 58.89 101 GLU A N 1
ATOM 798 C CA . GLU A 1 102 ? 87.874 -0.829 45.887 1.00 60.63 101 GLU A CA 1
ATOM 799 C C . GLU A 1 102 ? 88.357 -1.477 47.190 1.00 61.21 101 GLU A C 1
ATOM 800 O O . GLU A 1 102 ? 88.715 -0.781 48.158 1.00 61.56 101 GLU A O 1
ATOM 806 N N . LYS A 1 103 ? 88.387 -2.805 47.202 1.00 61.42 102 LYS A N 1
ATOM 807 C CA . LYS A 1 103 ? 88.957 -3.522 48.328 1.00 61.80 102 LYS A CA 1
ATOM 808 C C . LYS A 1 103 ? 90.345 -2.962 48.699 1.00 61.48 102 LYS A C 1
ATOM 809 O O . LYS A 1 103 ? 90.832 -3.134 49.825 1.00 61.45 102 LYS A O 1
ATOM 815 N N . GLY A 1 104 ? 90.979 -2.268 47.765 1.00 61.04 103 GLY A N 1
ATOM 816 C CA . GLY A 1 104 ? 92.237 -1.626 48.095 1.00 60.40 103 GLY A CA 1
ATOM 817 C C . GLY A 1 104 ? 93.373 -2.161 47.253 1.00 59.65 103 GLY A C 1
ATOM 818 O O . GLY A 1 104 ? 93.153 -2.894 46.291 1.00 59.28 103 GLY A O 1
ATOM 819 N N . ILE A 1 105 ? 94.593 -1.788 47.616 1.00 59.25 104 ILE A N 1
ATOM 820 C CA . ILE A 1 105 ? 95.743 -2.018 46.751 1.00 58.97 104 ILE A CA 1
ATOM 821 C C . ILE A 1 105 ? 96.037 -3.473 46.512 1.00 58.73 104 ILE A C 1
ATOM 822 O O . ILE A 1 105 ? 95.843 -4.317 47.387 1.00 58.97 104 ILE A O 1
ATOM 827 N N . LEU A 1 106 ? 96.540 -3.737 45.318 1.00 58.19 105 LEU A N 1
ATOM 828 C CA . LEU A 1 106 ? 96.682 -5.077 44.802 1.00 57.87 105 LEU A CA 1
ATOM 829 C C . LEU A 1 106 ? 97.749 -4.960 43.735 1.00 57.87 105 LEU A C 1
ATOM 830 O O . LEU A 1 106 ? 97.675 -4.069 42.887 1.00 58.24 105 LEU A O 1
ATOM 835 N N . ASP A 1 107 ? 98.743 -5.834 43.761 1.00 57.38 106 ASP A N 1
ATOM 836 C CA . ASP A 1 107 ? 99.885 -5.610 42.904 1.00 57.03 106 ASP A CA 1
ATOM 837 C C . ASP A 1 107 ? 99.971 -6.597 41.772 1.00 56.32 106 ASP A C 1
ATOM 838 O O . ASP A 1 107 ? 99.618 -7.761 41.915 1.00 56.27 106 ASP A O 1
ATOM 843 N N . GLY A 1 108 ? 100.420 -6.096 40.631 1.00 55.72 107 GLY A N 1
ATOM 844 C CA . GLY A 1 108 ? 100.615 -6.922 39.461 1.00 54.93 107 GLY A CA 1
ATOM 845 C C . GLY A 1 108 ? 101.775 -6.421 38.615 1.00 54.24 107 GLY A C 1
ATOM 846 O O . GLY A 1 108 ? 102.548 -5.554 39.035 1.00 53.72 107 GLY A O 1
ATOM 847 N N . VAL A 1 109 ? 101.897 -6.962 37.409 1.00 53.96 108 VAL A N 1
ATOM 848 C CA . VAL A 1 109 ? 103.065 -6.703 36.587 1.00 53.74 108 VAL A CA 1
ATOM 849 C C . VAL A 1 109 ? 102.730 -6.753 35.075 1.00 53.97 108 VAL A C 1
ATOM 850 O O . VAL A 1 109 ? 102.168 -7.727 34.591 1.00 53.84 108 VAL A O 1
ATOM 854 N N . ILE A 1 110 ? 103.052 -5.687 34.343 1.00 54.47 109 ILE A N 1
ATOM 855 C CA . ILE A 1 110 ? 102.832 -5.658 32.904 1.00 55.41 109 ILE A CA 1
ATOM 856 C C . ILE A 1 110 ? 104.035 -6.330 32.348 1.00 57.00 109 ILE A C 1
ATOM 857 O O . ILE A 1 110 ? 104.684 -5.846 31.428 1.00 57.29 109 ILE A O 1
ATOM 862 N N . GLY A 1 111 ? 104.366 -7.455 32.938 1.00 58.91 110 GLY A N 1
ATOM 863 C CA . GLY A 1 111 ? 105.586 -8.107 32.528 1.00 61.29 110 GLY A CA 1
ATOM 864 C C . GLY A 1 111 ? 105.621 -8.202 31.029 1.00 62.97 110 GLY A C 1
ATOM 865 O O . GLY A 1 111 ? 106.318 -7.424 30.374 1.00 62.68 110 GLY A O 1
ATOM 866 N N . ALA A 1 112 ? 104.828 -9.122 30.491 1.00 65.10 111 ALA A N 1
ATOM 867 C CA . ALA A 1 112 ? 104.791 -9.342 29.054 1.00 67.18 111 ALA A CA 1
ATOM 868 C C . ALA A 1 112 ? 106.174 -9.014 28.513 1.00 68.52 111 ALA A C 1
ATOM 869 O O . ALA A 1 112 ? 106.422 -7.907 28.036 1.00 68.89 111 ALA A O 1
ATOM 871 N N . THR A 1 113 ? 107.078 -9.979 28.593 1.00 69.90 112 THR A N 1
ATOM 872 C CA . THR A 1 113 ? 108.421 -9.764 28.091 1.00 71.13 112 THR A CA 1
ATOM 873 C C . THR A 1 113 ? 109.016 -10.965 27.373 1.00 72.69 112 THR A C 1
ATOM 874 O O . THR A 1 113 ? 110.006 -11.534 27.830 1.00 73.09 112 THR A O 1
ATOM 878 N N . PRO A 1 114 ? 108.445 -11.353 26.222 1.00 74.09 113 PRO A N 1
ATOM 879 C CA . PRO A 1 114 ? 109.003 -12.536 25.559 1.00 75.13 113 PRO A CA 1
ATOM 880 C C . PRO A 1 114 ? 110.517 -12.378 25.430 1.00 76.57 113 PRO A C 1
ATOM 881 O O . PRO A 1 114 ? 110.984 -11.537 24.671 1.00 76.73 113 PRO A O 1
ATOM 885 N N . PRO A 1 115 ? 111.300 -13.177 26.182 1.00 77.96 114 PRO A N 1
ATOM 886 C CA . PRO A 1 115 ? 112.684 -12.796 26.504 1.00 79.36 114 PRO A CA 1
ATOM 887 C C . PRO A 1 115 ? 113.709 -12.757 25.324 1.00 81.52 114 PRO A C 1
ATOM 888 O O . PRO A 1 115 ? 113.613 -11.927 24.400 1.00 81.66 114 PRO A O 1
ATOM 892 N N . HIS A 1 116 ? 114.705 -13.639 25.374 1.00 83.98 115 HIS A N 1
ATOM 893 C CA . HIS A 1 116 ? 115.667 -13.797 24.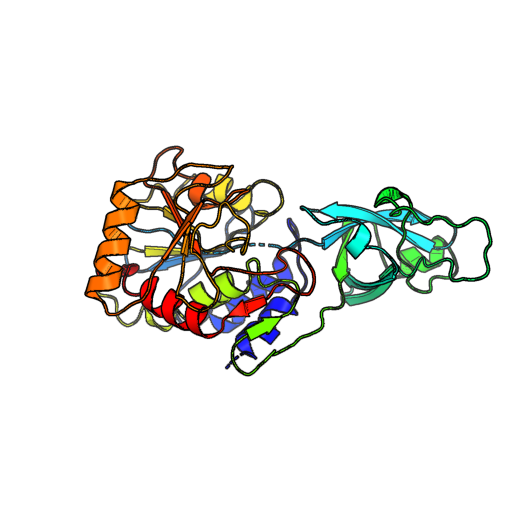288 1.00 86.04 115 HIS A CA 1
ATOM 894 C C . HIS A 1 116 ? 115.290 -15.012 23.424 1.00 86.90 115 HIS A C 1
ATOM 895 O O . HIS A 1 116 ? 115.280 -14.928 22.188 1.00 86.82 115 HIS A O 1
ATOM 902 N N . LEU A 1 117 ? 114.953 -16.128 24.078 1.00 88.09 116 LEU A N 1
ATOM 903 C CA . LEU A 1 117 ? 114.549 -17.340 23.360 1.00 89.22 116 LEU A CA 1
ATOM 904 C C . LEU A 1 117 ? 113.040 -17.445 23.102 1.00 89.60 116 LEU A C 1
ATOM 905 O O . LEU A 1 117 ? 112.362 -18.357 23.582 1.00 89.40 116 LEU A O 1
ATOM 910 N N . SER A 1 118 ? 112.527 -16.475 22.353 1.00 90.36 117 SER A N 1
ATOM 911 C CA . SER A 1 118 ? 111.610 -16.749 21.247 1.00 91.11 117 SER A CA 1
ATOM 912 C C . SER A 1 118 ? 112.172 -15.977 20.041 1.00 91.72 117 SER A C 1
ATOM 913 O O . SER A 1 118 ? 112.543 -14.797 20.151 1.00 91.76 117 SER A O 1
ATOM 916 N N . LEU A 1 119 ? 112.253 -16.666 18.900 1.00 92.40 118 LEU A N 1
ATOM 917 C CA . LEU A 1 119 ? 113.014 -16.189 17.739 1.00 92.86 118 LEU A CA 1
ATOM 918 C C . LEU A 1 119 ? 112.147 -15.503 16.665 1.00 93.05 118 LEU A C 1
ATOM 919 O O . LEU A 1 119 ? 112.628 -15.202 15.557 1.00 93.13 118 LEU A O 1
ATOM 924 N N . GLU A 1 120 ? 110.872 -15.262 16.989 1.00 93.04 119 GLU A N 1
ATOM 925 C CA . GLU A 1 120 ? 110.149 -14.142 16.385 1.00 92.77 119 GLU A CA 1
ATOM 926 C C . GLU A 1 120 ? 110.407 -12.875 17.214 1.00 92.27 119 GLU A C 1
ATOM 927 O O . GLU A 1 120 ? 109.706 -12.593 18.199 1.00 92.15 119 GLU A O 1
ATOM 933 N N . ARG A 1 121 ? 111.440 -12.129 16.795 1.00 91.46 120 ARG A N 1
ATOM 934 C CA . ARG A 1 121 ? 111.942 -10.944 17.508 1.00 90.58 120 ARG A CA 1
ATOM 935 C C . ARG A 1 121 ? 111.085 -9.698 17.237 1.00 89.61 120 ARG A C 1
ATOM 936 O O . ARG A 1 121 ? 111.218 -9.042 16.184 1.00 89.69 120 ARG A O 1
ATOM 944 N N . ASP A 1 122 ? 110.207 -9.396 18.199 1.00 88.15 121 ASP A N 1
ATOM 945 C CA . ASP A 1 122 ? 109.325 -8.228 18.170 1.00 86.70 121 ASP A CA 1
ATOM 946 C C . ASP A 1 122 ? 110.094 -6.904 18.379 1.00 85.35 121 ASP A C 1
ATOM 947 O O . ASP A 1 122 ? 109.579 -5.965 18.993 1.00 85.40 121 ASP A O 1
ATOM 952 N N . LYS A 1 123 ? 111.314 -6.843 17.838 1.00 83.39 122 LYS A N 1
ATOM 953 C CA . LYS A 1 123 ? 112.293 -5.786 18.130 1.00 81.45 122 LYS A CA 1
ATOM 954 C C . LYS A 1 123 ? 111.844 -4.323 17.912 1.00 79.64 122 LYS A C 1
ATOM 955 O O . LYS A 1 123 ? 112.634 -3.386 18.088 1.00 79.57 122 LYS A O 1
ATOM 961 N N . SER A 1 124 ? 110.584 -4.119 17.541 1.00 77.08 123 SER A N 1
ATOM 962 C CA . SER A 1 124 ? 110.019 -2.781 17.574 1.00 74.80 123 SER A CA 1
ATOM 963 C C . SER A 1 124 ? 109.331 -2.630 18.920 1.00 72.60 123 SER A C 1
ATOM 964 O O . SER A 1 124 ? 109.192 -3.597 19.661 1.00 72.28 123 SER A O 1
ATOM 967 N N . VAL A 1 125 ? 108.936 -1.406 19.244 1.00 69.98 124 VAL A N 1
ATOM 968 C CA . VAL A 1 125 ? 108.181 -1.165 20.449 1.00 67.57 124 VAL A CA 1
ATOM 969 C C . VAL A 1 125 ? 106.815 -1.768 20.279 1.00 65.92 124 VAL A C 1
ATOM 970 O O . VAL A 1 125 ? 106.198 -1.643 19.223 1.00 65.70 124 VAL A O 1
ATOM 974 N N . ILE A 1 126 ? 106.353 -2.410 21.347 1.00 63.94 125 ILE A N 1
ATOM 975 C CA . ILE A 1 126 ? 105.085 -3.121 21.385 1.00 61.87 125 ILE A CA 1
ATOM 976 C C . ILE A 1 126 ? 104.037 -2.154 21.893 1.00 60.63 125 ILE A C 1
ATOM 977 O O . ILE A 1 126 ? 104.220 -1.545 22.939 1.00 60.19 125 ILE A O 1
ATOM 982 N N . PRO A 1 127 ? 102.934 -1.991 21.149 1.00 59.69 126 PRO A N 1
ATOM 983 C CA . PRO A 1 127 ? 101.927 -0.946 21.354 1.00 59.14 126 PRO A CA 1
ATOM 984 C C . PRO A 1 127 ? 101.028 -1.188 22.546 1.00 58.49 126 PRO A C 1
ATOM 985 O O . PRO A 1 127 ? 100.673 -2.326 22.831 1.00 58.55 126 PRO A O 1
ATOM 989 N N . TRP A 1 128 ? 100.627 -0.103 23.202 1.00 57.63 127 TRP A N 1
ATOM 990 C CA . TRP A 1 128 ? 99.824 -0.160 24.410 1.00 56.82 127 TRP A CA 1
ATOM 991 C C . TRP A 1 128 ? 98.681 -1.147 24.407 1.00 56.69 127 TRP A C 1
ATOM 992 O O . TRP A 1 128 ? 98.211 -1.506 25.462 1.00 57.11 127 TRP A O 1
ATOM 1003 N N . TYR A 1 129 ? 98.185 -1.566 23.251 1.00 56.47 128 TYR A N 1
ATOM 1004 C CA . TYR A 1 129 ? 97.011 -2.438 23.251 1.00 56.29 128 TYR A CA 1
ATOM 1005 C C . TYR A 1 129 ? 97.325 -3.923 23.113 1.00 55.91 128 TYR A C 1
ATOM 1006 O O . TYR A 1 129 ? 96.435 -4.766 23.237 1.00 55.91 128 TYR A O 1
ATOM 1015 N N . ASP A 1 130 ? 98.588 -4.247 22.866 1.00 55.41 129 ASP A N 1
ATOM 1016 C CA . ASP A 1 130 ? 98.999 -5.640 22.836 1.00 54.98 129 ASP A CA 1
ATOM 1017 C C . ASP A 1 130 ? 99.413 -6.127 24.221 1.00 54.20 129 ASP A C 1
ATOM 1018 O O . ASP A 1 130 ? 99.744 -7.311 24.382 1.00 54.84 129 ASP A O 1
ATOM 1023 N N . LEU A 1 131 ? 99.401 -5.230 25.213 1.00 52.22 130 LEU A N 1
ATOM 1024 C CA . LEU A 1 131 ? 99.866 -5.556 26.566 1.00 50.24 130 LEU A CA 1
ATOM 1025 C C . LEU A 1 131 ? 98.683 -5.913 27.456 1.00 49.53 130 LEU A C 1
ATOM 1026 O O . LEU A 1 131 ? 97.551 -5.549 27.129 1.00 49.44 130 LEU A O 1
ATOM 1031 N N . VAL A 1 132 ? 98.948 -6.634 28.553 1.00 48.79 131 VAL A N 1
ATOM 1032 C CA . VAL A 1 132 ? 97.965 -6.930 29.624 1.00 48.17 131 VAL A CA 1
ATOM 1033 C C . VAL A 1 132 ? 98.679 -6.950 30.942 1.00 48.33 131 VAL A C 1
ATOM 1034 O O . VAL A 1 132 ? 99.873 -7.138 30.977 1.00 48.52 131 VAL A O 1
ATOM 1038 N N . ILE A 1 133 ? 97.963 -6.812 32.040 1.00 48.80 132 ILE A N 1
ATOM 1039 C CA . ILE A 1 133 ? 98.623 -6.939 33.328 1.00 49.60 132 ILE A CA 1
ATOM 1040 C C . ILE A 1 133 ? 98.504 -8.360 33.873 1.00 49.96 132 ILE A C 1
ATOM 1041 O O . ILE A 1 133 ? 97.435 -8.953 33.814 1.00 49.68 132 ILE A O 1
ATOM 1046 N N . ASP A 1 134 ? 99.604 -8.901 34.398 1.00 50.95 133 ASP A N 1
ATOM 1047 C CA . ASP A 1 134 ? 99.561 -10.161 35.153 1.00 52.16 133 ASP A CA 1
ATOM 1048 C C . ASP A 1 134 ? 99.325 -9.835 36.632 1.00 52.76 133 ASP A C 1
ATOM 1049 O O . ASP A 1 134 ? 99.968 -8.959 37.205 1.00 52.41 133 ASP A O 1
ATOM 1054 N N . ILE A 1 135 ? 98.369 -10.528 37.236 1.00 53.97 134 ILE A N 1
ATOM 1055 C CA . ILE A 1 135 ? 98.157 -10.413 38.670 1.00 55.01 134 ILE A CA 1
ATOM 1056 C C . ILE A 1 135 ? 98.127 -11.764 39.353 1.00 56.03 134 ILE A C 1
ATOM 1057 O O . ILE A 1 135 ? 97.881 -11.846 40.549 1.00 56.17 134 ILE A O 1
ATOM 1062 N N . GLY A 1 136 ? 98.383 -12.817 38.588 1.00 57.19 135 GLY A N 1
ATOM 1063 C CA . GLY A 1 136 ? 98.589 -14.116 39.190 1.00 58.51 135 GLY A CA 1
ATOM 1064 C C . GLY A 1 136 ? 97.278 -14.850 39.262 1.00 59.60 135 GLY A C 1
ATOM 1065 O O . GLY A 1 136 ? 97.139 -15.864 39.944 1.00 59.36 135 GLY A O 1
ATOM 1066 N N . ALA A 1 137 ? 96.301 -14.327 38.548 1.00 61.10 136 ALA A N 1
ATOM 1067 C CA . ALA A 1 137 ? 95.011 -14.966 38.521 1.00 62.79 136 ALA A CA 1
ATOM 1068 C C . ALA A 1 137 ? 95.060 -16.178 37.617 1.00 64.31 136 ALA A C 1
ATOM 1069 O O . ALA A 1 137 ? 95.728 -16.171 36.572 1.00 64.37 136 ALA A O 1
ATOM 1071 N N . GLU A 1 138 ? 94.337 -17.214 38.031 1.00 66.30 137 GLU A N 1
ATOM 1072 C CA . GLU A 1 138 ? 94.348 -18.505 37.356 1.00 67.85 137 GLU A CA 1
ATOM 1073 C C . GLU A 1 138 ? 93.396 -18.547 36.175 1.00 68.38 137 GLU A C 1
ATOM 1074 O O . GLU A 1 138 ? 93.650 -19.262 35.212 1.00 68.41 137 GLU A O 1
ATOM 1080 N N . SER A 1 139 ? 92.303 -17.789 36.252 1.00 69.09 138 SER A N 1
ATOM 1081 C CA . SER A 1 139 ? 91.304 -17.766 35.182 1.00 69.87 138 SER A CA 1
ATOM 1082 C C . SER A 1 139 ? 90.552 -16.443 35.187 1.00 70.44 138 SER A C 1
ATOM 1083 O O . SER A 1 139 ? 90.665 -15.666 36.138 1.00 70.63 138 SER A O 1
ATOM 1086 N N . LYS A 1 140 ? 89.765 -16.213 34.135 1.00 70.96 139 LYS A N 1
ATOM 1087 C CA . LYS A 1 140 ? 88.871 -15.059 34.057 1.00 71.40 139 LYS A CA 1
ATOM 1088 C C . LYS A 1 140 ? 88.082 -14.848 35.344 1.00 71.78 139 LYS A C 1
ATOM 1089 O O . LYS A 1 140 ? 87.881 -13.710 35.763 1.00 72.03 139 LYS A O 1
ATOM 1095 N N . GLU A 1 141 ? 87.634 -15.937 35.969 1.00 72.13 140 GLU A N 1
ATOM 1096 C CA . GLU A 1 141 ? 86.832 -15.856 37.188 1.00 72.26 140 GLU A CA 1
ATOM 1097 C C . GLU A 1 141 ? 87.663 -15.407 38.372 1.00 71.81 140 GLU A C 1
ATOM 1098 O O . GLU A 1 141 ? 87.263 -14.519 39.117 1.00 71.56 140 GLU A O 1
ATOM 1104 N N . GLU A 1 142 ? 88.813 -16.041 38.548 1.00 71.57 141 GLU A N 1
ATOM 1105 C CA . GLU A 1 142 ? 89.648 -15.785 39.707 1.00 71.59 141 GLU A CA 1
ATOM 1106 C C . GLU A 1 142 ? 90.137 -14.329 39.729 1.00 71.22 141 GLU A C 1
ATOM 1107 O O . GLU A 1 142 ? 90.473 -13.784 40.801 1.00 70.99 141 GLU A O 1
ATOM 1113 N N . ALA A 1 143 ? 90.149 -13.701 38.549 1.00 70.72 142 ALA A N 1
ATOM 1114 C CA . ALA A 1 143 ? 90.630 -12.322 38.378 1.00 70.16 142 ALA A CA 1
ATOM 1115 C C . ALA A 1 143 ? 89.651 -11.341 38.990 1.00 70.00 142 ALA A C 1
ATOM 1116 O O . ALA A 1 143 ? 90.044 -10.453 39.749 1.00 69.85 142 ALA A O 1
ATOM 1118 N N . LEU A 1 144 ? 88.377 -11.517 38.637 1.00 69.77 143 LEU A N 1
ATOM 1119 C CA . LEU A 1 144 ? 87.261 -10.749 39.184 1.00 69.39 143 LEU A CA 1
ATOM 1120 C C . LEU A 1 144 ? 87.110 -10.864 40.694 1.00 69.23 143 LEU A C 1
ATOM 1121 O O . LEU A 1 144 ? 86.624 -9.950 41.350 1.00 69.03 143 LEU A O 1
ATOM 1126 N N . GLU A 1 145 ? 87.524 -11.996 41.241 1.00 69.30 144 GLU A N 1
ATOM 1127 C CA . GLU A 1 145 ? 87.679 -12.134 42.681 1.00 69.26 144 GLU A CA 1
ATOM 1128 C C . GLU A 1 145 ? 88.519 -10.972 43.213 1.00 68.34 144 GLU A C 1
ATOM 1129 O O . GLU A 1 145 ? 88.350 -10.558 44.362 1.00 68.30 144 GLU A O 1
ATOM 1135 N N . LEU A 1 146 ? 89.422 -10.448 42.381 1.00 67.17 145 LEU A N 1
ATOM 1136 C CA . LEU A 1 146 ? 90.363 -9.414 42.826 1.00 66.23 145 LEU A CA 1
ATOM 1137 C C . LEU A 1 146 ? 90.158 -8.012 42.216 1.00 65.38 145 LEU A C 1
ATOM 1138 O O . LEU A 1 146 ? 90.238 -7.006 42.920 1.00 65.21 145 LEU A O 1
ATOM 1143 N N . VAL A 1 147 ? 89.872 -7.958 40.920 1.00 64.37 146 VAL A N 1
ATOM 1144 C CA . VAL A 1 147 ? 89.772 -6.696 40.193 1.00 63.52 146 VAL A CA 1
ATOM 1145 C C . VAL A 1 147 ? 88.576 -6.602 39.233 1.00 62.80 146 VAL A C 1
ATOM 1146 O O . VAL A 1 147 ? 88.224 -7.565 38.563 1.00 63.08 146 VAL A O 1
ATOM 1150 N N . LYS A 1 148 ? 87.961 -5.434 39.150 1.00 61.51 147 LYS A N 1
ATOM 1151 C CA . LYS A 1 148 ? 86.865 -5.252 38.222 1.00 60.51 147 LYS A CA 1
ATOM 1152 C C . LYS A 1 148 ? 87.220 -4.141 37.256 1.00 59.07 147 LYS A C 1
ATOM 1153 O O . LYS A 1 148 ? 88.071 -3.327 37.555 1.00 59.18 147 LYS A O 1
ATOM 1159 N N . PRO A 1 149 ? 86.568 -4.083 36.089 1.00 57.80 148 PRO A N 1
ATOM 1160 C CA . PRO A 1 149 ? 86.754 -2.948 35.184 1.00 57.06 148 PRO A CA 1
ATOM 1161 C C . PRO A 1 149 ? 86.683 -1.635 35.930 1.00 56.36 148 PRO A C 1
ATOM 1162 O O . PRO A 1 149 ? 86.020 -1.528 36.962 1.00 56.70 148 PRO A O 1
ATOM 1166 N N . LEU A 1 150 ? 87.382 -0.630 35.422 1.00 55.00 149 LEU A N 1
ATOM 1167 C CA . LEU A 1 150 ? 87.345 0.672 36.054 1.00 53.49 149 LEU A CA 1
ATOM 1168 C C . LEU A 1 150 ? 87.882 0.660 37.476 1.00 52.95 149 LEU A C 1
ATOM 1169 O O . LEU A 1 150 ? 87.718 1.608 38.203 1.00 52.95 149 LEU A O 1
ATOM 1174 N N . ASP A 1 151 ? 88.527 -0.421 37.875 1.00 52.55 150 ASP A N 1
ATOM 1175 C CA . ASP A 1 151 ? 89.695 -0.281 38.729 1.00 52.24 150 ASP A CA 1
ATOM 1176 C C . ASP A 1 151 ? 90.830 0.275 37.841 1.00 51.14 150 ASP A C 1
ATOM 1177 O O . ASP A 1 151 ? 90.837 0.073 36.626 1.00 50.98 150 ASP A O 1
ATOM 1182 N N . PHE A 1 152 ? 91.781 0.980 38.440 1.00 49.70 151 PHE A N 1
ATOM 1183 C CA . PHE A 1 152 ? 92.884 1.530 37.675 1.00 48.54 151 PHE A CA 1
ATOM 1184 C C . PHE A 1 152 ? 94.177 1.053 38.302 1.00 48.22 151 PHE A C 1
ATOM 1185 O O . PHE A 1 152 ? 94.162 0.373 39.323 1.00 48.44 151 PHE A O 1
ATOM 1193 N N . ALA A 1 153 ? 95.299 1.421 37.699 1.00 47.46 152 ALA A N 1
ATOM 1194 C CA . ALA A 1 153 ? 96.590 0.969 38.160 1.00 47.03 152 ALA A CA 1
ATOM 1195 C C . ALA A 1 153 ? 97.658 2.029 37.891 1.00 47.25 152 ALA A C 1
ATOM 1196 O O . ALA A 1 153 ? 97.450 2.958 37.104 1.00 47.12 152 ALA A O 1
ATOM 1198 N N . VAL A 1 154 ? 98.812 1.871 38.535 1.00 47.44 153 VAL A N 1
ATOM 1199 C CA . VAL A 1 154 ? 99.917 2.800 38.401 1.00 47.53 153 VAL A CA 1
ATOM 1200 C C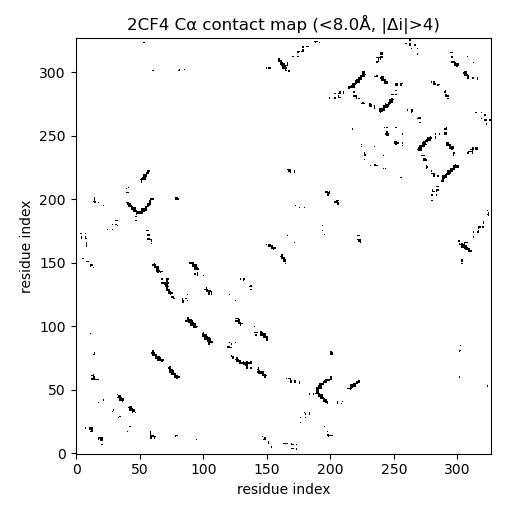 . VAL A 1 154 ? 101.232 2.065 38.604 1.00 48.42 153 VAL A C 1
ATOM 1201 O O . VAL A 1 154 ? 101.227 1.005 39.213 1.00 48.83 153 VAL A O 1
ATOM 1205 N N . PHE A 1 155 ? 102.347 2.606 38.106 1.00 49.38 154 PHE A N 1
ATOM 1206 C CA . PHE A 1 155 ? 103.653 1.927 38.216 1.00 50.11 154 PHE A CA 1
ATOM 1207 C C . PHE A 1 155 ? 104.106 1.833 39.657 1.00 50.29 154 PHE A C 1
ATOM 1208 O O . PHE A 1 155 ? 103.961 2.782 40.413 1.00 50.12 154 PHE A O 1
ATOM 1216 N N . LYS A 1 156 ? 104.676 0.694 40.036 1.00 50.96 155 LYS A N 1
ATOM 1217 C CA . LYS A 1 156 ? 105.458 0.659 41.267 1.00 51.71 155 LYS A CA 1
ATOM 1218 C C . LYS A 1 156 ? 106.545 1.719 41.043 1.00 51.83 155 LYS A C 1
ATOM 1219 O O . LYS A 1 156 ? 107.331 1.672 40.075 1.00 51.75 155 LYS A O 1
ATOM 1225 N N . LYS A 1 157 ? 106.536 2.715 41.913 1.00 52.14 156 LYS A N 1
ATOM 1226 C CA . LYS A 1 157 ? 107.406 3.855 41.736 1.00 52.77 156 LYS A CA 1
ATOM 1227 C C . LYS A 1 157 ? 108.634 3.759 42.658 1.00 53.12 156 LYS A C 1
ATOM 1228 O O . LYS A 1 157 ? 108.501 3.684 43.883 1.00 53.40 156 LYS A O 1
ATOM 1234 N N . HIS A 1 158 ? 109.828 3.739 42.075 1.00 53.21 157 HIS A N 1
ATOM 1235 C CA . HIS A 1 158 ? 111.052 3.839 42.867 1.00 53.49 157 HIS A CA 1
ATOM 1236 C C . HIS A 1 158 ? 111.262 5.282 43.294 1.00 53.52 157 HIS A C 1
ATOM 1237 O O . HIS A 1 158 ? 110.765 6.199 42.635 1.00 53.92 157 HIS A O 1
ATOM 1244 N N . PHE A 1 159 ? 112.019 5.499 44.370 1.00 53.04 158 PHE A N 1
ATOM 1245 C CA . PHE A 1 159 ? 112.424 6.858 44.701 1.00 52.47 158 PHE A CA 1
ATOM 1246 C C . PHE A 1 159 ? 113.918 7.019 44.703 1.00 52.11 158 PHE A C 1
ATOM 1247 O O . PHE A 1 159 ? 114.646 6.211 45.277 1.00 52.43 158 PHE A O 1
ATOM 1255 N N . SER A 1 160 ? 114.382 8.074 44.063 1.00 51.44 159 SER A N 1
ATOM 1256 C CA . SER A 1 160 ? 115.796 8.231 43.912 1.00 51.13 159 SER A CA 1
ATOM 1257 C C . SER A 1 160 ? 116.245 9.667 44.119 1.00 51.24 159 SER A C 1
ATOM 1258 O O . SER A 1 160 ? 115.635 10.603 43.575 1.00 51.67 159 SER A O 1
ATOM 1261 N N . VAL A 1 161 ? 117.314 9.841 44.904 1.00 50.62 160 VAL A N 1
ATOM 1262 C CA . VAL A 1 161 ? 117.897 11.160 45.141 1.00 49.68 160 VAL A CA 1
ATOM 1263 C C . VAL A 1 161 ? 119.280 11.208 44.553 1.00 49.43 160 VAL A C 1
ATOM 1264 O O . VAL A 1 161 ? 120.189 10.624 45.108 1.00 49.16 160 VAL A O 1
ATOM 1268 N N . LEU A 1 162 ? 119.449 11.922 43.452 1.00 49.75 161 LEU A N 1
ATOM 1269 C CA . LEU A 1 162 ? 120.556 11.648 42.562 1.00 50.18 161 LEU A CA 1
ATOM 1270 C C . LEU A 1 162 ? 121.918 12.048 43.067 1.00 50.86 161 LEU A C 1
ATOM 1271 O O . LEU A 1 162 ? 122.752 11.159 43.325 1.00 51.73 161 LEU A O 1
ATOM 1276 N N . ASN A 1 163 ? 122.187 13.344 43.227 1.00 50.71 162 ASN A N 1
ATOM 1277 C CA . ASN A 1 163 ? 123.508 13.706 43.748 1.00 50.52 162 ASN A CA 1
ATOM 1278 C C . ASN A 1 163 ? 123.528 13.914 45.240 1.00 50.91 162 ASN A C 1
ATOM 1279 O O . ASN A 1 163 ? 123.859 12.997 45.986 1.00 51.16 162 ASN A O 1
ATOM 1284 N N . GLY A 1 164 ? 123.195 15.123 45.680 1.00 51.39 163 GLY A N 1
ATOM 1285 C CA . GLY A 1 164 ? 122.297 15.263 46.820 1.00 51.66 163 GLY A CA 1
ATOM 1286 C C . GLY A 1 164 ? 121.100 16.103 46.402 1.00 51.95 163 GLY A C 1
ATOM 1287 O O . GLY A 1 164 ? 120.059 16.162 47.068 1.00 52.11 163 GLY A O 1
ATOM 1288 N N . LYS A 1 165 ? 121.260 16.745 45.250 1.00 52.01 164 LYS A N 1
ATOM 1289 C CA . LYS A 1 165 ? 120.412 17.856 44.847 1.00 51.85 164 LYS A CA 1
ATOM 1290 C C . LYS A 1 165 ? 119.078 17.427 44.261 1.00 51.28 164 LYS A C 1
ATOM 1291 O O . LYS A 1 165 ? 118.047 17.986 44.609 1.00 51.57 164 LYS A O 1
ATOM 1297 N N . TYR A 1 166 ? 119.096 16.435 43.374 1.00 50.09 165 TYR A N 1
ATOM 1298 C CA . TYR A 1 166 ? 117.925 16.132 42.555 1.00 48.73 165 TYR A CA 1
ATOM 1299 C C . TYR A 1 166 ? 117.054 14.995 43.046 1.00 48.27 165 TYR A C 1
ATOM 1300 O O . TYR A 1 166 ? 117.429 14.196 43.897 1.00 48.36 165 TYR A O 1
ATOM 1309 N N . VAL A 1 167 ? 115.874 14.904 42.484 1.00 47.99 166 VAL A N 1
ATOM 1310 C CA . VAL A 1 167 ? 115.021 13.800 42.839 1.00 47.99 166 VAL A CA 1
ATOM 1311 C C . VAL A 1 167 ? 114.275 13.206 41.655 1.00 48.10 166 VAL A C 1
ATOM 1312 O O . VAL A 1 167 ? 113.726 13.920 40.798 1.00 47.95 166 VAL A O 1
ATOM 1316 N N . SER A 1 168 ? 114.256 11.877 41.638 1.00 47.96 167 SER A N 1
ATOM 1317 C CA . SER A 1 168 ? 113.616 11.134 40.580 1.00 47.82 167 SER A CA 1
ATOM 1318 C C . SER A 1 168 ? 112.548 10.248 41.156 1.00 47.95 167 SER A C 1
ATOM 1319 O O . SER A 1 168 ? 112.769 9.556 42.144 1.00 47.99 167 SER A O 1
ATOM 1322 N N . THR A 1 169 ? 111.382 10.292 40.531 1.00 48.36 168 THR A N 1
ATOM 1323 C CA . THR A 1 169 ? 110.329 9.330 40.784 1.00 48.86 168 THR A CA 1
ATOM 1324 C C . THR A 1 169 ? 109.194 9.688 39.871 1.00 49.30 168 THR A C 1
ATOM 1325 O O . THR A 1 169 ? 109.096 10.828 39.435 1.00 49.79 168 THR A O 1
ATOM 1329 N N . ARG A 1 170 ? 108.322 8.736 39.592 1.00 49.54 169 ARG A N 1
ATOM 1330 C CA . ARG A 1 170 ? 107.208 9.026 38.709 1.00 50.08 169 ARG A CA 1
ATOM 1331 C C . ARG A 1 170 ? 106.047 9.677 39.457 1.00 49.81 169 ARG A C 1
ATOM 1332 O O . ARG A 1 170 ? 105.422 9.034 40.300 1.00 50.22 169 ARG A O 1
ATOM 1340 N N . GLY A 1 171 ? 105.739 10.932 39.144 1.00 49.17 170 GLY A N 1
ATOM 1341 C CA . GLY A 1 171 ? 104.585 11.545 39.771 1.00 48.63 170 GLY A CA 1
ATOM 1342 C C . GLY A 1 171 ? 104.863 12.920 40.334 1.00 48.36 170 GLY A C 1
ATOM 1343 O O . GLY A 1 171 ? 104.057 13.478 41.069 1.00 47.96 170 GLY A O 1
ATOM 1344 N N . LEU A 1 172 ? 106.021 13.471 39.995 1.00 48.57 171 LEU A N 1
ATOM 1345 C CA . LEU A 1 172 ? 106.328 14.861 40.318 1.00 48.39 171 LEU A CA 1
ATOM 1346 C C . LEU A 1 172 ? 105.278 15.782 39.687 1.00 48.66 171 LEU A C 1
ATOM 1347 O O . LEU A 1 172 ? 104.757 16.688 40.343 1.00 49.18 171 LEU A O 1
ATOM 1352 N N . ASP A 1 173 ? 104.967 15.545 38.416 1.00 48.07 172 ASP A N 1
ATOM 1353 C CA . ASP A 1 173 ? 103.799 16.138 37.777 1.00 47.50 172 ASP A CA 1
ATOM 1354 C C . ASP A 1 173 ? 102.532 15.499 38.369 1.00 46.89 172 ASP A C 1
ATOM 1355 O O . ASP A 1 173 ? 102.270 14.351 38.090 1.00 47.17 172 ASP A O 1
ATOM 1360 N N . ASP A 1 174 ? 101.773 16.205 39.207 1.00 45.92 173 ASP A N 1
ATOM 1361 C CA . ASP A 1 174 ? 102.108 17.561 39.615 1.00 45.22 173 ASP A CA 1
ATOM 1362 C C . ASP A 1 174 ? 102.275 17.570 41.123 1.00 44.88 173 ASP A C 1
ATOM 1363 O O . ASP A 1 174 ? 102.140 18.609 41.759 1.00 44.90 173 ASP A O 1
ATOM 1368 N N . ARG A 1 175 ? 102.569 16.396 41.683 1.00 44.54 174 ARG A N 1
ATOM 1369 C CA . ARG A 1 175 ? 102.610 16.214 43.124 1.00 44.05 174 ARG A CA 1
ATOM 1370 C C . ARG A 1 175 ? 103.452 17.289 43.765 1.00 44.31 174 ARG A C 1
ATOM 1371 O O . ARG A 1 175 ? 102.963 18.043 44.602 1.00 44.55 174 ARG A O 1
ATOM 1379 N N . PHE A 1 176 ? 104.712 17.384 43.375 1.00 44.44 175 PHE A N 1
ATOM 1380 C CA . PHE A 1 176 ? 105.530 18.464 43.897 1.00 44.98 175 PHE A CA 1
ATOM 1381 C C . PHE A 1 176 ? 104.714 19.767 44.056 1.00 45.23 175 PHE A C 1
ATOM 1382 O O . PHE A 1 176 ? 104.854 20.498 45.045 1.00 45.17 175 PHE A O 1
ATOM 1390 N N . GLY A 1 177 ? 103.864 20.037 43.062 1.00 45.43 176 GLY A N 1
ATOM 1391 C CA . GLY A 1 177 ? 103.013 21.214 43.054 1.00 44.94 176 GLY A CA 1
ATOM 1392 C C . GLY A 1 177 ? 101.995 21.155 44.163 1.00 44.75 176 GLY A C 1
ATOM 1393 O O . GLY A 1 177 ? 101.813 22.126 44.877 1.00 44.98 176 GLY A O 1
ATOM 1394 N N . VAL A 1 178 ? 101.336 20.018 44.314 1.00 44.77 177 VAL A N 1
ATOM 1395 C CA . VAL A 1 178 ? 100.421 19.810 45.430 1.00 44.93 177 VAL A CA 1
ATOM 1396 C C . VAL A 1 178 ? 101.132 20.046 46.743 1.00 45.19 177 VAL A C 1
ATOM 1397 O O . VAL A 1 178 ? 100.610 20.698 47.643 1.00 45.35 177 VAL A O 1
ATOM 1401 N N . VAL A 1 179 ? 102.323 19.485 46.856 1.00 45.57 178 VAL A N 1
ATOM 1402 C CA . VAL A 1 179 ? 103.173 19.778 47.986 1.00 46.07 178 VAL A CA 1
ATOM 1403 C C . VAL A 1 179 ? 103.335 21.292 48.135 1.00 46.53 178 VAL A C 1
ATOM 1404 O O . VAL A 1 179 ? 102.971 21.852 49.166 1.00 46.42 178 VAL A O 1
ATOM 1408 N N . ALA A 1 180 ? 103.862 21.958 47.114 1.00 47.22 179 ALA A N 1
ATOM 1409 C CA . ALA A 1 180 ? 104.176 23.364 47.256 1.00 48.06 179 ALA A CA 1
ATOM 1410 C C . ALA A 1 180 ? 102.980 24.104 47.830 1.00 49.13 179 ALA A C 1
ATOM 1411 O O . ALA A 1 180 ? 103.080 24.755 48.860 1.00 49.44 179 ALA A O 1
ATOM 1413 N N . LEU A 1 181 ? 101.834 23.997 47.182 1.00 50.41 180 LEU A N 1
ATOM 1414 C CA . LEU A 1 181 ? 100.658 24.715 47.645 1.00 51.72 180 LEU A CA 1
ATOM 1415 C C . LEU A 1 181 ? 100.159 24.283 49.021 1.00 52.77 180 LEU A C 1
ATOM 1416 O O . LEU A 1 181 ? 99.190 24.817 49.523 1.00 52.40 180 LEU A O 1
ATOM 1421 N N . ILE A 1 182 ? 100.813 23.308 49.628 1.00 54.60 181 ILE A N 1
ATOM 1422 C CA . ILE A 1 182 ? 100.567 23.012 51.033 1.00 56.42 181 ILE A CA 1
ATOM 1423 C C . ILE A 1 182 ? 101.634 23.710 51.901 1.00 58.27 181 ILE A C 1
ATOM 1424 O O . ILE A 1 182 ? 101.332 24.630 52.668 1.00 58.57 181 ILE A O 1
ATOM 1429 N N . GLU A 1 183 ? 102.885 23.293 51.785 1.00 60.34 182 GLU A N 1
ATOM 1430 C CA . GLU A 1 183 ? 103.944 24.067 52.397 1.00 62.14 182 GLU A CA 1
ATOM 1431 C C . GLU A 1 183 ? 103.545 25.552 52.299 1.00 62.81 182 GLU A C 1
ATOM 1432 O O . GLU A 1 183 ? 103.533 26.273 53.295 1.00 62.87 182 GLU A O 1
ATOM 1438 N N . ALA A 1 184 ? 103.154 25.991 51.114 1.00 63.85 183 ALA A N 1
ATOM 1439 C CA . ALA A 1 184 ? 102.860 27.395 50.911 1.00 65.00 183 ALA A CA 1
ATOM 1440 C C . ALA A 1 184 ? 101.416 27.741 51.234 1.00 65.97 183 ALA A C 1
ATOM 1441 O O . ALA A 1 184 ? 100.747 28.387 50.448 1.00 65.92 183 ALA A O 1
ATOM 1443 N N . ILE A 1 185 ? 100.926 27.314 52.384 1.00 67.46 184 ILE A N 1
ATOM 1444 C CA . ILE A 1 185 ? 99.562 27.634 52.780 1.00 69.13 184 ILE A CA 1
ATOM 1445 C C . ILE A 1 185 ? 99.615 27.493 54.271 1.00 70.66 184 ILE A C 1
ATOM 1446 O O . ILE A 1 185 ? 98.831 28.102 54.993 1.00 70.92 184 ILE A O 1
ATOM 1451 N N . LYS A 1 186 ? 100.538 26.658 54.734 1.00 72.52 185 LYS A N 1
ATOM 1452 C CA . LYS A 1 186 ? 100.810 26.609 56.155 1.00 74.16 185 LYS A CA 1
ATOM 1453 C C . LYS A 1 186 ? 101.559 27.893 56.438 1.00 74.76 185 LYS A C 1
ATOM 1454 O O . LYS A 1 186 ? 101.326 28.552 57.448 1.00 74.78 185 LYS A O 1
ATOM 1460 N N . ASP A 1 187 ? 102.434 28.263 55.514 1.00 75.63 186 ASP A N 1
ATOM 1461 C CA . ASP A 1 187 ? 103.208 29.482 55.663 1.00 76.65 186 ASP A CA 1
ATOM 1462 C C . ASP A 1 187 ? 102.375 30.749 55.448 1.00 77.00 186 ASP A C 1
ATOM 1463 O O . ASP A 1 187 ? 102.895 31.857 55.560 1.00 77.01 186 ASP A O 1
ATOM 1468 N N . LEU A 1 188 ? 101.092 30.605 55.142 1.00 77.44 187 LEU A N 1
ATOM 1469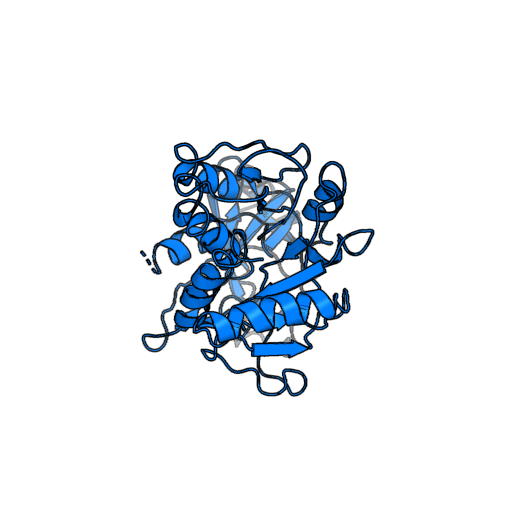 C CA . LEU A 1 188 ? 100.231 31.781 55.048 1.00 78.10 187 LEU A CA 1
ATOM 1470 C C . LEU A 1 188 ? 99.224 31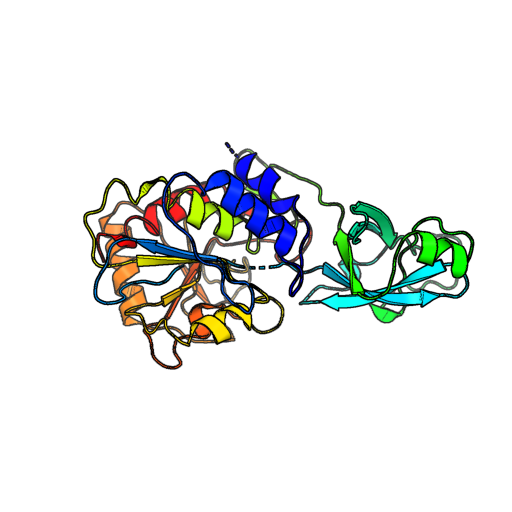.842 56.185 1.00 78.85 187 LEU A C 1
ATOM 1471 O O . LEU A 1 188 ? 99.583 31.709 57.350 1.00 79.00 187 LEU A O 1
ATOM 1476 N N . VAL A 1 189 ? 97.961 32.048 55.836 1.00 79.78 188 VAL A N 1
ATOM 1477 C CA . VAL A 1 189 ? 96.880 32.136 56.815 1.00 80.90 188 VAL A CA 1
ATOM 1478 C C . VAL A 1 189 ? 97.221 33.081 57.978 1.00 82.18 188 VAL A C 1
ATOM 1479 O O . VAL A 1 189 ? 96.867 34.267 57.972 1.00 82.53 188 VAL A O 1
ATOM 1483 N N . ASP A 1 190 ? 97.921 32.553 58.978 1.00 83.41 189 ASP A N 1
ATOM 1484 C CA . ASP A 1 190 ? 98.137 33.288 60.212 1.00 84.36 189 ASP A CA 1
ATOM 1485 C C . ASP A 1 190 ? 98.865 34.597 59.942 1.00 85.02 189 ASP A C 1
ATOM 1486 O O . ASP A 1 190 ? 98.874 35.484 60.786 1.00 85.25 189 ASP A O 1
ATOM 1491 N N . HIS A 1 191 ? 99.470 34.724 58.764 1.00 85.89 190 HIS A N 1
ATOM 1492 C CA . HIS A 1 191 ? 100.015 36.013 58.325 1.00 86.82 190 HIS A CA 1
ATOM 1493 C C . HIS A 1 191 ? 98.921 37.014 57.880 1.00 87.04 190 HIS A C 1
ATOM 1494 O O . HIS A 1 191 ? 99.018 38.206 58.166 1.00 87.36 190 HIS A O 1
ATOM 1501 N N . GLU A 1 192 ? 97.903 36.524 57.170 1.00 86.94 191 GLU A N 1
ATOM 1502 C CA . GLU A 1 192 ? 96.664 37.269 56.892 1.00 86.85 191 GLU A CA 1
ATOM 1503 C C . GLU A 1 192 ? 96.714 38.549 56.016 1.00 86.35 191 GLU A C 1
ATOM 1504 O O . GLU A 1 192 ? 95.746 38.854 55.300 1.00 86.20 191 GLU A O 1
ATOM 1510 N N . LEU A 1 193 ? 97.817 39.297 56.070 1.00 85.68 192 LEU A N 1
ATOM 1511 C CA . LEU A 1 193 ? 97.898 40.599 55.386 1.00 85.16 192 LEU A CA 1
ATOM 1512 C C . LEU A 1 193 ? 97.802 40.448 53.850 1.00 84.37 192 LEU A C 1
ATOM 1513 O O . LEU A 1 193 ? 98.819 40.164 53.203 1.00 84.54 192 LEU A O 1
ATOM 1518 N N . GLU A 1 194 ? 96.614 40.640 53.259 1.00 82.96 193 GLU A N 1
ATOM 1519 C CA . GLU A 1 194 ? 96.380 40.133 51.905 1.00 81.55 193 GLU A CA 1
ATOM 1520 C C . GLU A 1 194 ? 95.608 40.967 50.869 1.00 80.03 193 GLU A C 1
ATOM 1521 O O . GLU A 1 194 ? 95.565 42.194 50.936 1.00 80.33 193 GLU A O 1
ATOM 1527 N N . GLY A 1 195 ? 95.054 40.262 49.877 1.00 77.78 194 GLY A N 1
ATOM 1528 C CA . GLY A 1 195 ? 93.880 40.705 49.132 1.00 74.88 194 GLY A CA 1
ATOM 1529 C C . GLY A 1 195 ? 92.828 39.615 49.295 1.00 72.75 194 GLY A C 1
ATOM 1530 O O . GLY A 1 195 ? 91.942 39.739 50.136 1.00 72.87 194 GLY A O 1
ATOM 1531 N N . LYS A 1 196 ? 92.933 38.538 48.513 1.00 70.49 195 LYS A N 1
ATOM 1532 C CA . LYS A 1 196 ? 92.195 37.287 48.785 1.00 68.38 195 LYS A CA 1
ATOM 1533 C C . LYS A 1 196 ? 92.556 36.099 47.866 1.00 66.78 195 LYS A C 1
ATOM 1534 O O . LYS A 1 196 ? 92.005 35.964 46.772 1.00 66.69 195 LYS A O 1
ATOM 1540 N N . VAL A 1 197 ? 93.468 35.240 48.324 1.00 64.67 196 VAL A N 1
ATOM 1541 C CA . VAL A 1 197 ? 93.993 34.172 47.480 1.00 62.95 196 VAL A CA 1
ATOM 1542 C C . VAL A 1 197 ? 93.474 32.758 47.693 1.00 61.91 196 VAL A C 1
ATOM 1543 O O . VAL A 1 197 ? 93.281 32.280 48.819 1.00 61.70 196 VAL A O 1
ATOM 1547 N N . ILE A 1 198 ? 93.311 32.084 46.559 1.00 60.40 197 ILE A N 1
ATOM 1548 C CA . ILE A 1 198 ? 92.607 30.828 46.467 1.00 58.96 197 ILE A CA 1
ATOM 1549 C C . ILE A 1 198 ? 93.576 29.773 46.037 1.00 58.27 197 ILE A C 1
ATOM 1550 O O . ILE A 1 198 ? 94.118 29.828 44.944 1.00 58.41 197 ILE A O 1
ATOM 1555 N N . PHE A 1 199 ? 93.803 28.801 46.893 1.00 57.40 198 PHE A N 1
ATOM 1556 C CA . PHE A 1 199 ? 94.626 27.683 46.495 1.00 56.70 198 PHE A CA 1
ATOM 1557 C C . PHE A 1 199 ? 93.708 26.566 46.080 1.00 56.02 198 PHE A C 1
ATOM 1558 O O . PHE A 1 199 ? 92.663 26.359 46.691 1.00 56.26 198 PHE A O 1
ATOM 1566 N N . ALA A 1 200 ? 94.075 25.846 45.034 1.00 54.96 199 ALA A N 1
ATOM 1567 C CA . ALA A 1 200 ? 93.204 24.788 44.559 1.00 54.10 199 ALA A CA 1
ATOM 1568 C C . ALA A 1 200 ? 94.033 23.596 44.179 1.00 53.49 199 ALA A C 1
ATOM 1569 O O . ALA A 1 200 ? 95.174 23.760 43.729 1.00 53.74 199 ALA A O 1
ATOM 1571 N N . PHE A 1 201 ? 93.461 22.404 44.374 1.00 52.14 200 PHE A N 1
ATOM 1572 C CA . PHE A 1 201 ? 94.091 21.143 43.983 1.00 50.74 200 PHE A CA 1
ATOM 1573 C C . PHE A 1 201 ? 93.232 20.417 42.968 1.00 50.22 200 PHE A C 1
ATOM 1574 O O . PHE A 1 201 ? 92.199 19.825 43.295 1.00 50.09 200 PHE A O 1
ATOM 1582 N N . THR A 1 202 ? 93.666 20.455 41.721 1.00 49.50 201 THR A N 1
ATOM 1583 C CA . THR A 1 202 ? 92.742 20.168 40.651 1.00 49.12 201 THR A CA 1
ATOM 1584 C C . THR A 1 202 ? 92.668 18.689 40.306 1.00 48.89 201 THR A C 1
ATOM 1585 O O . THR A 1 202 ? 93.536 17.910 40.689 1.00 48.99 201 THR A O 1
ATOM 1589 N N . VAL A 1 203 ? 91.613 18.304 39.600 1.00 48.47 202 VAL A N 1
ATOM 1590 C CA . VAL A 1 203 ? 91.447 16.930 39.180 1.00 48.43 202 VAL A CA 1
ATOM 1591 C C . VAL A 1 203 ? 91.536 16.862 37.681 1.00 48.32 202 VAL A C 1
ATOM 1592 O O . VAL A 1 203 ? 91.290 17.842 37.015 1.00 48.50 202 VAL A O 1
ATOM 1596 N N . GLN A 1 204 ? 91.872 15.700 37.144 1.00 48.46 203 GLN A N 1
ATOM 1597 C CA . GLN A 1 204 ? 91.697 15.448 35.721 1.00 48.55 203 GLN A CA 1
ATOM 1598 C C . GLN A 1 204 ? 92.436 16.468 34.870 1.00 48.85 203 GLN A C 1
ATOM 1599 O O . GLN A 1 204 ? 91.948 16.855 33.820 1.00 48.94 203 GLN A O 1
ATOM 1605 N N . GLU A 1 205 ? 93.603 16.930 35.296 1.00 49.21 204 GLU A N 1
ATOM 1606 C CA . GLU A 1 205 ? 94.307 17.884 34.449 1.00 49.68 204 GLU A CA 1
ATOM 1607 C C . GLU A 1 205 ? 94.908 17.131 33.278 1.00 49.83 204 GLU A C 1
ATOM 1608 O O . GLU A 1 205 ? 94.827 17.575 32.134 1.00 49.79 204 GLU A O 1
ATOM 1614 N N . GLU A 1 206 ? 95.501 15.978 33.573 1.00 50.13 205 GLU A N 1
ATOM 1615 C CA . GLU A 1 206 ? 96.225 15.201 32.570 1.00 50.37 205 GLU A CA 1
ATOM 1616 C C . GLU A 1 206 ? 95.340 14.632 31.459 1.00 50.53 205 GLU A C 1
ATOM 1617 O O . GLU A 1 206 ? 95.870 14.106 30.479 1.00 50.80 205 GLU A O 1
ATOM 1623 N N . VAL A 1 207 ? 94.013 14.733 31.608 1.00 50.49 206 VAL A N 1
ATOM 1624 C CA . VAL A 1 207 ? 93.058 14.345 30.563 1.00 50.33 206 VAL A CA 1
ATOM 1625 C C . VAL A 1 207 ? 92.161 15.504 30.103 1.00 50.75 206 VAL A C 1
ATOM 1626 O O . VAL A 1 207 ? 90.949 15.357 29.974 1.00 50.65 206 VAL A O 1
ATOM 1630 N N . GLY A 1 208 ? 92.762 16.661 29.864 1.00 51.23 207 GLY A N 1
ATOM 1631 C CA . GLY A 1 208 ? 91.988 17.762 29.339 1.00 51.74 207 GLY A CA 1
ATOM 1632 C C . GLY A 1 208 ? 91.663 18.894 30.299 1.00 52.12 207 GLY A C 1
ATOM 1633 O O . GLY A 1 208 ? 90.751 19.688 30.043 1.00 52.07 207 GLY A O 1
ATOM 1634 N N . LEU A 1 209 ? 92.391 18.974 31.405 1.00 52.42 208 LEU A N 1
ATOM 1635 C CA . LEU A 1 209 ? 92.279 20.128 32.287 1.00 52.75 208 LEU A CA 1
ATOM 1636 C C . LEU A 1 209 ? 90.897 20.254 32.935 1.00 52.84 208 LEU A C 1
ATOM 1637 O O . LEU A 1 209 ? 90.572 21.286 33.519 1.00 52.59 208 LEU A O 1
ATOM 1642 N N . LYS A 1 210 ? 90.086 19.203 32.831 1.00 53.45 209 LYS A N 1
ATOM 1643 C CA . LYS A 1 210 ? 88.659 19.271 33.173 1.00 53.94 209 LYS A CA 1
ATOM 1644 C C . LYS A 1 210 ? 88.384 19.645 34.624 1.00 53.72 209 LYS A C 1
ATOM 1645 O O . LYS A 1 210 ? 87.297 20.100 34.956 1.00 53.58 209 LYS A O 1
ATOM 1651 N N . GLY A 1 211 ? 89.360 19.445 35.492 1.00 53.56 210 GLY A N 1
ATOM 1652 C CA . GLY A 1 211 ? 89.182 19.882 36.854 1.00 53.71 210 GLY A CA 1
ATOM 1653 C C . GLY A 1 211 ? 89.133 21.396 36.926 1.00 53.93 210 GLY A C 1
ATOM 1654 O O . GLY A 1 211 ? 88.321 21.951 37.680 1.00 54.08 210 GLY A O 1
ATOM 1655 N N . ALA A 1 212 ? 89.988 22.057 36.136 1.00 53.84 211 ALA A N 1
ATOM 1656 C CA . ALA A 1 212 ? 90.134 23.511 36.152 1.00 53.60 211 ALA A CA 1
ATOM 1657 C C . ALA A 1 212 ? 89.150 24.164 35.212 1.00 53.81 211 ALA A C 1
ATOM 1658 O O . ALA A 1 212 ? 88.844 25.340 35.355 1.00 53.73 211 ALA A O 1
ATOM 1660 N N . LYS A 1 213 ? 88.654 23.414 34.241 1.00 54.17 212 LYS A N 1
ATOM 1661 C CA . LYS A 1 213 ? 87.614 23.956 33.394 1.00 54.70 212 LYS A CA 1
ATOM 1662 C C . LYS A 1 213 ? 86.333 24.106 34.192 1.00 55.60 212 LYS A C 1
ATOM 1663 O O . LYS A 1 213 ? 85.454 24.879 33.814 1.00 55.50 212 LYS A O 1
ATOM 1669 N N . PHE A 1 214 ? 86.251 23.374 35.305 1.00 57.17 213 PHE A N 1
ATOM 1670 C CA . PHE A 1 214 ? 85.082 23.361 36.205 1.00 58.37 213 PHE A CA 1
ATOM 1671 C C . PHE A 1 214 ? 85.163 24.497 37.206 1.00 59.05 213 PHE A C 1
ATOM 1672 O O . PHE A 1 214 ? 84.156 25.104 37.565 1.00 59.05 213 PHE A O 1
ATOM 1680 N N . LEU A 1 215 ? 86.384 24.755 37.657 1.00 60.11 214 LEU A N 1
ATOM 1681 C CA . LEU A 1 215 ? 86.703 25.910 38.463 1.00 61.26 214 LEU A CA 1
ATOM 1682 C C . LEU A 1 215 ? 86.261 27.179 37.762 1.00 62.37 214 LEU A C 1
ATOM 1683 O O . LEU A 1 215 ? 85.619 28.032 38.361 1.00 62.89 214 LEU A O 1
ATOM 1688 N N . ALA A 1 216 ? 86.597 27.304 36.484 1.00 63.57 215 ALA A N 1
ATOM 1689 C CA . ALA A 1 216 ? 86.336 28.540 35.745 1.00 64.54 215 ALA A CA 1
ATOM 1690 C C . ALA A 1 216 ? 84.952 29.117 35.993 1.00 65.42 215 ALA A C 1
ATOM 1691 O O . ALA A 1 216 ? 84.686 30.251 35.615 1.00 65.33 215 ALA A O 1
ATOM 1693 N N . ASN A 1 217 ? 84.069 28.325 36.600 1.00 66.84 216 ASN A N 1
ATOM 1694 C CA . ASN A 1 217 ? 82.847 28.851 37.209 1.00 68.23 216 ASN A CA 1
ATOM 1695 C C . ASN A 1 217 ? 82.969 29.075 38.725 1.00 68.96 216 ASN A C 1
ATOM 1696 O O . ASN A 1 217 ? 83.471 28.227 39.455 1.00 68.78 216 ASN A O 1
ATOM 1701 N N . HIS A 1 218 ? 82.470 30.227 39.168 1.00 70.28 217 HIS A N 1
ATOM 1702 C CA . HIS A 1 218 ? 82.512 30.693 40.563 1.00 71.45 217 HIS A CA 1
ATOM 1703 C C . HIS A 1 218 ? 83.856 31.317 40.958 1.00 71.21 217 HIS A C 1
ATOM 1704 O O . HIS A 1 218 ? 83.962 31.922 42.031 1.00 71.43 217 HIS A O 1
ATOM 1711 N N . TYR A 1 219 ? 84.875 31.199 40.112 1.00 70.49 218 TYR A N 1
ATOM 1712 C CA . TYR A 1 219 ? 86.155 31.721 40.526 1.00 70.12 218 TYR A CA 1
ATOM 1713 C C . TYR A 1 219 ? 86.842 32.855 39.776 1.00 70.13 218 TYR A C 1
ATOM 1714 O O . TYR A 1 219 ? 88.001 33.144 40.053 1.00 70.35 218 TYR A O 1
ATOM 1723 N N . TYR A 1 220 ? 86.143 33.531 38.869 1.00 69.74 219 TYR A N 1
ATOM 1724 C CA . TYR A 1 220 ? 86.713 34.698 38.171 1.00 69.41 219 TYR A CA 1
ATOM 1725 C C . TYR A 1 220 ? 87.715 35.565 38.994 1.00 68.22 219 TYR A C 1
ATOM 1726 O O . TYR A 1 220 ? 87.316 36.569 39.603 1.00 68.28 219 TYR A O 1
ATOM 1735 N N . PRO A 1 221 ? 89.021 35.205 39.005 1.00 66.82 220 PRO A N 1
ATOM 1736 C CA . PRO A 1 221 ? 89.997 35.901 39.843 1.00 66.04 220 PRO A CA 1
ATOM 1737 C C . PRO A 1 221 ? 90.629 37.038 39.066 1.00 65.35 220 PRO A C 1
ATOM 1738 O O . PRO A 1 221 ? 90.278 37.289 37.922 1.00 65.44 220 PRO A O 1
ATOM 1742 N N . GLN A 1 222 ? 91.568 37.723 39.699 1.00 64.54 221 GLN A N 1
ATOM 1743 C CA . GLN A 1 222 ? 92.442 38.677 39.016 1.00 63.83 221 GLN A CA 1
ATOM 1744 C C . GLN A 1 222 ? 93.836 38.021 39.001 1.00 63.09 221 GLN A C 1
ATOM 1745 O O . GLN A 1 222 ? 94.498 37.935 40.050 1.00 63.54 221 GLN A O 1
ATOM 1751 N N . TYR A 1 223 ? 94.268 37.529 37.838 1.00 61.27 222 TYR A N 1
ATOM 1752 C CA . TYR A 1 223 ? 95.428 36.609 37.754 1.00 59.78 222 TYR A CA 1
ATOM 1753 C C . TYR A 1 223 ? 95.198 35.171 38.258 1.00 58.22 222 TYR A C 1
ATOM 1754 O O . TYR A 1 223 ? 94.952 34.957 39.447 1.00 58.00 222 TYR A O 1
ATOM 1763 N N . ALA A 1 224 ? 95.354 34.191 37.369 1.00 56.51 223 ALA A N 1
ATOM 1764 C CA . ALA A 1 224 ? 95.240 32.778 37.727 1.00 54.97 223 ALA A CA 1
ATOM 1765 C C . ALA A 1 224 ? 96.526 32.025 37.363 1.00 53.83 223 ALA A C 1
ATOM 1766 O O . ALA A 1 224 ? 96.906 32.008 36.208 1.00 53.79 223 ALA A O 1
ATOM 1768 N N . PHE A 1 225 ? 97.195 31.415 38.339 1.00 52.54 224 PHE A N 1
ATOM 1769 C CA . PHE A 1 225 ? 98.470 30.731 38.107 1.00 51.59 224 PHE A CA 1
ATOM 1770 C C . PHE A 1 225 ? 98.279 29.250 38.090 1.00 51.35 224 PHE A C 1
ATOM 1771 O O . PHE A 1 225 ? 97.410 28.731 38.788 1.00 51.59 224 PHE A O 1
ATOM 1779 N N . ALA A 1 226 ? 99.126 28.567 37.329 1.00 50.75 225 ALA A N 1
ATOM 1780 C CA . ALA A 1 226 ? 99.264 27.130 37.461 1.00 50.16 225 ALA A CA 1
ATOM 1781 C C . ALA A 1 226 ? 100.682 26.793 37.854 1.00 49.80 225 ALA A C 1
ATOM 1782 O O . ALA A 1 226 ? 101.629 27.339 37.300 1.00 49.85 225 ALA A O 1
ATOM 1784 N N . ILE A 1 227 ? 100.842 25.888 38.808 1.00 49.56 226 ILE A N 1
ATOM 1785 C CA . ILE A 1 227 ? 102.173 25.342 39.086 1.00 49.65 226 ILE A CA 1
ATOM 1786 C C . ILE A 1 227 ? 102.261 23.878 38.667 1.00 49.50 226 ILE A C 1
ATOM 1787 O O . ILE A 1 227 ? 102.044 22.993 39.491 1.00 49.78 226 ILE A O 1
ATOM 1792 N N . ASP A 1 228 ? 102.566 23.614 37.395 1.00 49.06 227 ASP A N 1
ATOM 1793 C CA . ASP A 1 228 ? 102.659 22.233 36.894 1.00 48.70 227 ASP A CA 1
ATOM 1794 C C . ASP A 1 228 ? 104.119 22.127 36.572 1.00 48.00 227 ASP A C 1
ATOM 1795 O O . ASP A 1 228 ? 104.868 23.007 36.937 1.00 47.87 227 ASP A O 1
ATOM 1800 N N . SER A 1 229 ? 104.509 21.065 35.880 1.00 47.34 228 SER A N 1
ATOM 1801 C CA . SER A 1 229 ? 105.884 20.854 35.449 1.00 46.88 228 SER A CA 1
ATOM 1802 C C . SER A 1 229 ? 106.293 21.767 34.291 1.00 46.89 228 SER A C 1
ATOM 1803 O O . SER A 1 229 ? 105.453 22.410 33.679 1.00 46.93 228 SER A O 1
ATOM 1806 N N . PHE A 1 230 ? 107.591 21.826 34.006 1.00 47.09 229 PHE A N 1
ATOM 1807 C CA . PHE A 1 230 ? 108.091 22.481 32.799 1.00 47.48 229 PHE A CA 1
ATOM 1808 C C . PHE A 1 230 ? 109.068 21.561 32.081 1.00 48.25 229 PHE A C 1
ATOM 1809 O O . PHE A 1 230 ? 110.185 21.393 32.525 1.00 48.28 229 PHE A O 1
ATOM 1817 N N . ALA A 1 231 ? 108.662 20.962 30.975 1.00 49.47 230 ALA A N 1
ATOM 1818 C CA . ALA A 1 231 ? 109.475 19.898 30.424 1.00 50.84 230 ALA A CA 1
ATOM 1819 C C . ALA A 1 231 ? 110.832 20.463 30.002 1.00 52.14 230 ALA A C 1
ATOM 1820 O O . ALA A 1 231 ? 110.867 21.485 29.337 1.00 52.17 230 ALA A O 1
ATOM 1822 N N . CYS A 1 232 ? 111.945 19.815 30.377 1.00 54.02 231 CYS A N 1
ATOM 1823 C CA . CYS A 1 232 ? 113.270 20.396 30.116 1.00 55.69 231 CYS A CA 1
ATOM 1824 C C . CYS A 1 232 ? 114.391 19.678 29.345 1.00 57.35 231 CYS A C 1
ATOM 1825 O O . CYS A 1 232 ? 114.600 18.460 29.451 1.00 57.22 231 CYS A O 1
ATOM 1828 N N . CYS A 1 233 ? 115.115 20.520 28.600 1.00 59.71 232 CYS A N 1
ATOM 1829 C CA . CYS A 1 233 ? 116.454 20.306 28.035 1.00 61.66 232 CYS A CA 1
ATOM 1830 C C . CYS A 1 233 ? 116.416 19.897 26.570 1.00 62.13 232 CYS A C 1
ATOM 1831 O O . CYS A 1 233 ? 116.911 18.837 26.192 1.00 61.76 232 CYS A O 1
ATOM 1834 N N . SER A 1 234 ? 115.819 20.792 25.773 1.00 63.20 233 SER A N 1
ATOM 1835 C CA . SER A 1 234 ? 115.654 20.681 24.314 1.00 63.99 233 SER A CA 1
ATOM 1836 C C . SER A 1 234 ? 115.931 22.087 23.728 1.00 64.49 233 SER A C 1
ATOM 1837 O O . SER A 1 234 ? 115.590 23.109 24.339 1.00 64.36 233 SER A O 1
ATOM 1840 N N . PRO A 1 235 ? 116.563 22.168 22.544 1.00 64.97 234 PRO A N 1
ATOM 1841 C CA . PRO A 1 235 ? 116.531 23.521 21.987 1.00 65.06 234 PRO A CA 1
ATOM 1842 C C . PRO A 1 235 ? 115.078 23.851 21.695 1.00 65.34 234 PRO A C 1
ATOM 1843 O O . PRO A 1 235 ? 114.359 23.048 21.109 1.00 65.12 234 PRO A O 1
ATOM 1847 N N . LEU A 1 236 ? 114.671 25.041 22.114 1.00 66.04 235 LEU A N 1
ATOM 1848 C CA . LEU A 1 236 ? 113.310 25.327 22.581 1.00 66.88 235 LEU A CA 1
ATOM 1849 C C . LEU A 1 236 ? 113.209 25.013 24.065 1.00 67.28 235 LEU A C 1
ATOM 1850 O O . LEU A 1 236 ? 112.560 24.048 24.484 1.00 67.85 235 LEU A O 1
ATOM 1855 N N . THR A 1 237 ? 113.838 25.851 24.863 1.00 67.36 236 THR A N 1
ATOM 1856 C CA . THR A 1 237 ? 113.909 25.662 26.299 1.00 67.56 236 THR A CA 1
ATOM 1857 C C . THR A 1 237 ? 115.017 26.657 26.597 1.00 67.67 236 THR A C 1
ATOM 1858 O O . THR A 1 237 ? 115.313 27.009 27.750 1.00 67.77 236 THR A O 1
ATOM 1862 N N . GLY A 1 238 ? 115.610 27.126 25.503 1.00 67.66 237 GLY A N 1
ATOM 1863 C CA . GLY A 1 238 ? 116.492 28.266 25.574 1.00 67.63 237 GLY A CA 1
ATOM 1864 C C . GLY A 1 238 ? 117.549 27.899 26.561 1.00 67.37 237 GLY A C 1
ATOM 1865 O O . GLY A 1 238 ? 118.105 26.798 26.493 1.00 67.36 237 GLY A O 1
ATOM 1866 N N . ASP A 1 239 ? 117.811 28.798 27.495 1.00 67.02 238 ASP A N 1
ATOM 1867 C CA . ASP A 1 239 ? 118.875 28.525 28.424 1.00 66.83 238 ASP A CA 1
ATOM 1868 C C . ASP A 1 239 ? 118.326 28.045 29.745 1.00 65.94 238 ASP A C 1
ATOM 1869 O O . ASP A 1 239 ? 119.011 28.136 30.759 1.00 66.21 238 ASP A O 1
ATOM 1874 N N . VAL A 1 240 ? 117.102 27.524 29.749 1.00 64.51 239 VAL A N 1
ATOM 1875 C CA . VAL A 1 240 ? 116.583 26.912 30.968 1.00 63.25 239 VAL A CA 1
ATOM 1876 C C . VAL A 1 240 ? 117.435 25.699 31.280 1.00 62.56 239 VAL A C 1
ATOM 1877 O O . VAL A 1 240 ? 117.582 24.820 30.441 1.00 62.72 239 VAL A O 1
ATOM 1881 N N . LYS A 1 241 ? 118.015 25.654 32.473 1.00 61.71 240 LYS A N 1
ATOM 1882 C CA . LYS A 1 241 ? 118.664 24.436 32.946 1.00 61.21 240 LYS A CA 1
ATOM 1883 C C . LYS A 1 241 ? 118.318 24.199 34.409 1.00 60.83 240 LYS A C 1
ATOM 1884 O O . LYS A 1 241 ? 117.837 25.103 35.088 1.00 60.90 240 LYS A O 1
ATOM 1890 N N . LEU A 1 242 ? 118.545 22.978 34.887 1.00 60.30 241 LEU A N 1
ATOM 1891 C CA . LEU A 1 242 ? 117.994 22.554 36.172 1.00 59.71 241 LEU A CA 1
ATOM 1892 C C . LEU A 1 242 ? 118.759 23.136 37.352 1.00 59.17 241 LEU A C 1
ATOM 1893 O O . LEU A 1 242 ? 119.976 22.998 37.435 1.00 59.11 241 LEU A O 1
ATOM 1898 N N . GLY A 1 243 ? 118.027 23.776 38.259 1.00 58.48 242 GLY A N 1
ATOM 1899 C CA . GLY A 1 243 ? 118.627 24.285 39.476 1.00 58.21 242 GLY A CA 1
ATOM 1900 C C . GLY A 1 243 ? 118.846 25.783 39.380 1.00 58.09 242 GLY A C 1
ATOM 1901 O O . GLY A 1 243 ? 119.281 26.431 40.348 1.00 58.18 242 GLY A O 1
ATOM 1902 N N . LYS A 1 244 ? 118.547 26.334 38.207 1.00 57.69 243 LYS A N 1
ATOM 1903 C CA . LYS A 1 244 ? 118.615 27.772 37.992 1.00 57.38 243 LYS A CA 1
ATOM 1904 C C . LYS A 1 244 ? 117.261 28.407 38.299 1.00 56.70 243 LYS A C 1
ATOM 1905 O O . LYS A 1 244 ? 116.864 29.385 37.671 1.00 56.49 243 LYS A O 1
ATOM 1911 N N . GLY A 1 245 ? 116.554 27.823 39.260 1.00 56.20 244 GLY A N 1
ATOM 1912 C CA . GLY A 1 245 ? 115.345 28.428 39.808 1.00 55.60 244 GLY A CA 1
ATOM 1913 C C . GLY A 1 245 ? 114.070 28.217 39.004 1.00 54.86 244 GLY A C 1
ATOM 1914 O O . GLY A 1 245 ? 114.142 27.895 37.821 1.00 54.94 244 GLY A O 1
ATOM 1915 N N . PRO A 1 246 ? 112.882 28.432 39.604 1.00 54.26 245 PRO A N 1
ATOM 1916 C CA . PRO A 1 246 ? 111.630 28.185 38.886 1.00 54.05 245 PRO A CA 1
ATOM 1917 C C . PRO A 1 246 ? 111.576 28.813 37.514 1.00 54.02 245 PRO A C 1
ATOM 1918 O O . PRO A 1 246 ? 112.283 29.780 37.217 1.00 54.12 245 PRO A O 1
ATOM 1922 N N . VAL A 1 247 ? 110.738 28.221 36.670 1.00 53.82 246 VAL A N 1
ATOM 1923 C CA . VAL A 1 247 ? 110.555 28.701 35.315 1.00 53.40 246 VAL A CA 1
ATOM 1924 C C . VAL A 1 247 ? 109.154 29.280 35.160 1.00 53.38 246 VAL A C 1
ATOM 1925 O O . VAL A 1 247 ? 108.179 28.814 35.776 1.00 53.07 246 VAL A O 1
ATOM 1929 N N . ILE A 1 248 ? 109.081 30.311 34.333 1.00 53.34 247 ILE A N 1
ATOM 1930 C CA . ILE A 1 248 ? 107.823 30.830 33.880 1.00 53.59 247 ILE A CA 1
ATOM 1931 C C . ILE A 1 248 ? 107.545 30.295 32.489 1.00 53.77 247 ILE A C 1
ATOM 1932 O O . ILE A 1 248 ? 108.119 30.758 31.511 1.00 53.80 247 ILE A O 1
ATOM 1937 N N . ARG A 1 249 ? 106.666 29.308 32.411 1.00 54.12 248 ARG A N 1
ATOM 1938 C CA . ARG A 1 249 ? 105.993 29.017 31.168 1.00 54.42 248 ARG A CA 1
ATOM 1939 C C . ARG A 1 249 ? 105.439 30.306 30.548 1.00 54.63 248 ARG A C 1
ATOM 1940 O O . ARG A 1 249 ? 104.282 30.674 30.777 1.00 54.73 248 ARG A O 1
ATOM 1948 N N . ALA A 1 250 ? 106.263 30.990 29.763 1.00 54.65 249 ALA A N 1
ATOM 1949 C CA . ALA A 1 250 ? 105.771 32.079 28.945 1.00 54.79 249 ALA A CA 1
ATOM 1950 C C . ALA A 1 250 ? 104.786 31.533 27.922 1.00 54.90 249 ALA A C 1
ATOM 1951 O O . ALA A 1 250 ? 103.683 32.044 27.765 1.00 55.27 249 ALA A O 1
ATOM 1953 N N . VAL A 1 251 ? 105.202 30.487 27.224 1.00 54.73 250 VAL A N 1
ATOM 1954 C CA . VAL A 1 251 ? 104.425 29.969 26.128 1.00 54.62 250 VAL A CA 1
ATOM 1955 C C . VAL A 1 251 ? 104.512 28.466 26.094 1.00 55.03 250 VAL A C 1
ATOM 1956 O O . VAL A 1 251 ? 105.596 27.898 26.216 1.00 55.16 250 VAL A O 1
ATOM 1960 N N . ASP A 1 252 ? 103.362 27.824 25.942 1.00 55.54 251 ASP A N 1
ATOM 1961 C CA . ASP A 1 252 ? 103.317 26.407 25.584 1.00 56.07 251 ASP A CA 1
ATOM 1962 C C . ASP A 1 252 ? 102.397 26.133 24.380 1.00 56.50 251 ASP A C 1
ATOM 1963 O O . ASP A 1 252 ? 102.235 26.973 23.482 1.00 56.51 251 ASP A O 1
ATOM 1968 N N . ASN A 1 253 ? 101.802 24.949 24.360 1.00 56.99 252 ASN A N 1
ATOM 1969 C CA . ASN A 1 253 ? 100.975 24.542 23.242 1.00 57.31 252 ASN A CA 1
ATOM 1970 C C . ASN A 1 253 ? 99.514 24.745 23.495 1.00 57.41 252 ASN A C 1
ATOM 1971 O O . ASN A 1 253 ? 98.697 24.682 22.583 1.00 57.71 252 ASN A O 1
ATOM 1976 N N . SER A 1 254 ? 99.190 24.974 24.752 1.00 57.32 253 SER A N 1
ATOM 1977 C CA . SER A 1 254 ? 97.824 25.208 25.145 1.00 57.48 253 SER A CA 1
ATOM 1978 C C . SER A 1 254 ? 97.555 26.692 25.177 1.00 57.14 253 SER A C 1
ATOM 1979 O O . SER A 1 254 ? 96.421 27.124 25.008 1.00 56.89 253 SER A O 1
ATOM 1982 N N . ALA A 1 255 ? 98.595 27.475 25.422 1.00 57.12 254 ALA A N 1
ATOM 1983 C CA . ALA A 1 255 ? 98.402 28.910 25.566 1.00 57.53 254 ALA A CA 1
ATOM 1984 C C . ALA A 1 255 ? 99.683 29.725 25.589 1.00 57.66 254 ALA A C 1
ATOM 1985 O O . ALA A 1 255 ? 100.681 29.332 26.192 1.00 58.04 254 ALA A O 1
ATOM 1987 N N . ILE A 1 256 ? 99.651 30.880 24.947 1.00 57.57 255 ILE A N 1
ATOM 1988 C CA . ILE A 1 256 ? 100.681 31.857 25.198 1.00 57.82 255 ILE A CA 1
ATOM 1989 C C . ILE A 1 256 ? 100.142 32.855 26.196 1.00 58.05 255 ILE A C 1
ATOM 1990 O O . ILE A 1 256 ? 99.060 33.392 26.022 1.00 58.38 255 ILE A O 1
ATOM 1995 N N . TYR A 1 257 ? 100.893 33.096 27.255 1.00 58.26 256 TYR A N 1
ATOM 1996 C CA . TYR A 1 257 ? 100.302 33.650 28.468 1.00 58.29 256 TYR A CA 1
ATOM 1997 C C . TYR A 1 257 ? 100.508 35.158 28.618 1.00 58.82 256 TYR A C 1
ATOM 1998 O O . TYR A 1 257 ? 101.356 35.769 27.945 1.00 58.73 256 TYR A O 1
ATOM 2007 N N . SER A 1 258 ? 99.725 35.747 29.518 1.00 59.50 257 SER A N 1
ATOM 2008 C CA . SER A 1 258 ? 99.789 37.186 29.747 1.00 60.13 257 SER A CA 1
ATOM 2009 C C . SER A 1 258 ? 101.240 37.599 29.762 1.00 60.20 257 SER A C 1
ATOM 2010 O O . SER A 1 258 ? 102.058 37.008 30.456 1.00 59.92 257 SER A O 1
ATOM 2013 N N . ARG A 1 259 ? 101.571 38.618 28.997 1.00 60.89 258 ARG A N 1
ATOM 2014 C CA . ARG A 1 259 ? 102.909 39.142 29.110 1.00 61.81 258 ARG A CA 1
ATOM 2015 C C . ARG A 1 259 ? 103.132 40.108 30.287 1.00 62.38 258 ARG A C 1
ATOM 2016 O O . ARG A 1 259 ? 104.226 40.117 30.861 1.00 62.37 258 ARG A O 1
ATOM 2024 N N . ASP A 1 260 ? 102.127 40.912 30.652 1.00 62.90 259 ASP A N 1
ATOM 2025 C CA . ASP A 1 260 ? 102.327 41.842 31.758 1.00 63.32 259 ASP A CA 1
ATOM 2026 C C . ASP A 1 260 ? 102.378 41.054 33.048 1.00 62.79 259 ASP A C 1
ATOM 2027 O O . ASP A 1 260 ? 103.161 41.365 33.927 1.00 62.74 259 ASP A O 1
ATOM 2032 N N . LEU A 1 261 ? 101.567 40.019 33.169 1.00 62.38 260 LEU A N 1
ATOM 2033 C CA . LEU A 1 261 ? 101.633 39.225 34.375 1.00 62.21 260 LEU A CA 1
ATOM 2034 C C . LEU A 1 261 ? 103.030 38.639 34.470 1.00 62.91 260 LEU A C 1
ATOM 2035 O O . LEU A 1 261 ? 103.577 38.507 35.560 1.00 63.12 260 LEU A O 1
ATOM 2040 N N . ALA A 1 262 ? 103.634 38.313 33.331 1.00 63.64 261 ALA A N 1
ATOM 2041 C CA . ALA A 1 262 ? 104.966 37.706 33.362 1.00 64.28 261 ALA A CA 1
ATOM 2042 C C . ALA A 1 262 ? 105.947 38.641 34.075 1.00 64.93 261 ALA A C 1
ATOM 2043 O O . ALA A 1 262 ? 106.617 38.240 35.026 1.00 64.89 261 ALA A O 1
ATOM 2045 N N . ARG A 1 263 ? 106.009 39.891 33.612 1.00 65.99 262 ARG A N 1
ATOM 2046 C CA . ARG A 1 263 ? 106.806 40.954 34.231 1.00 66.68 262 ARG A CA 1
ATOM 2047 C C . ARG A 1 263 ? 106.488 41.031 35.703 1.00 66.59 262 ARG A C 1
ATOM 2048 O O . ARG A 1 263 ? 107.379 40.972 36.543 1.00 66.52 262 ARG A O 1
ATOM 2056 N N . LYS A 1 264 ? 105.204 41.162 36.006 1.00 66.67 263 LYS A N 1
ATOM 2057 C CA . LYS A 1 264 ? 104.775 41.483 37.350 1.00 66.88 263 LYS A CA 1
ATOM 2058 C C . LYS A 1 264 ? 105.327 40.471 38.336 1.00 67.15 263 LYS A C 1
ATOM 2059 O O . LYS A 1 264 ? 105.538 40.795 39.502 1.00 67.40 263 LYS A O 1
ATOM 2065 N N . VAL A 1 265 ? 105.581 39.251 37.879 1.00 67.44 264 VAL A N 1
ATOM 2066 C CA . VAL A 1 265 ? 106.227 38.283 38.745 1.00 67.82 264 VAL A CA 1
ATOM 2067 C C . VAL A 1 265 ? 107.734 38.382 38.557 1.00 68.38 264 VAL A C 1
ATOM 2068 O O . VAL A 1 265 ? 108.469 38.547 39.523 1.00 68.55 264 VAL A O 1
ATOM 2072 N N . TRP A 1 266 ? 108.206 38.309 37.320 1.00 69.16 265 TRP A N 1
ATOM 2073 C CA . TRP A 1 266 ? 109.632 38.494 37.071 1.00 69.97 265 TRP A CA 1
ATOM 2074 C C . TRP A 1 266 ? 110.180 39.651 37.875 1.00 70.28 265 TRP A C 1
ATOM 2075 O O . TRP A 1 266 ? 111.298 39.581 38.374 1.00 70.37 265 TRP A O 1
ATOM 2086 N N . SER A 1 267 ? 109.410 40.728 37.984 1.00 70.81 266 SER A N 1
ATOM 2087 C CA . SER A 1 267 ? 109.867 41.850 38.785 1.00 71.44 266 SER A CA 1
ATOM 2088 C C . SER A 1 267 ? 109.935 41.387 40.229 1.00 71.68 266 SER A C 1
ATOM 2089 O O . SER A 1 267 ? 111.019 41.310 40.802 1.00 72.20 266 SER A O 1
ATOM 2092 N N . ILE A 1 268 ? 108.793 41.045 40.808 1.00 71.67 267 ILE A N 1
ATOM 2093 C CA . ILE A 1 268 ? 108.783 40.603 42.186 1.00 72.00 267 ILE A CA 1
ATOM 2094 C C . ILE A 1 268 ? 109.890 39.598 42.420 1.00 72.78 267 ILE A C 1
ATOM 2095 O O . ILE A 1 268 ? 110.370 39.458 43.543 1.00 72.99 267 ILE A O 1
ATOM 2100 N N . ALA A 1 269 ? 110.311 38.910 41.364 1.00 73.67 268 ALA A N 1
ATOM 2101 C CA . ALA A 1 269 ? 111.309 37.867 41.516 1.00 74.61 268 ALA A CA 1
ATOM 2102 C C . ALA A 1 269 ? 112.632 38.472 41.911 1.00 75.56 268 ALA A C 1
ATOM 2103 O O . ALA A 1 269 ? 113.095 38.268 43.027 1.00 75.71 268 ALA A O 1
ATOM 2105 N N . GLU A 1 270 ? 113.234 39.231 41.005 1.00 76.99 269 GLU A N 1
ATOM 2106 C CA . GLU A 1 270 ? 114.582 39.743 41.239 1.00 78.39 269 GLU A CA 1
ATOM 2107 C C . GLU A 1 270 ? 114.555 40.705 42.424 1.00 78.63 269 GLU A C 1
ATOM 2108 O O . GLU A 1 270 ? 115.499 40.768 43.203 1.00 78.57 269 GLU A O 1
ATOM 2114 N N . LYS A 1 271 ? 113.449 41.432 42.557 1.00 79.10 270 LYS A N 1
ATOM 2115 C CA . LYS A 1 271 ? 113.229 42.362 43.669 1.00 79.46 270 LYS A CA 1
ATOM 2116 C C . LYS A 1 271 ? 113.117 41.605 44.995 1.00 79.27 270 LYS A C 1
ATOM 2117 O O . LYS A 1 271 ? 113.053 42.211 46.066 1.00 79.51 270 LYS A O 1
ATOM 2123 N N . ASN A 1 272 ? 113.116 40.280 44.926 1.00 78.81 271 ASN A N 1
ATOM 2124 C CA . ASN A 1 272 ? 112.931 39.507 46.135 1.00 78.55 271 ASN A CA 1
ATOM 2125 C C . ASN A 1 272 ? 113.998 38.447 46.328 1.00 78.08 271 ASN A C 1
ATOM 2126 O O . ASN A 1 272 ? 113.824 37.534 47.138 1.00 78.15 271 ASN A O 1
ATOM 2131 N N . GLY A 1 273 ? 115.096 38.561 45.581 1.00 77.42 272 GLY A N 1
ATOM 2132 C CA . GLY A 1 273 ? 116.244 37.687 45.787 1.00 76.65 272 GLY A CA 1
ATOM 2133 C C . GLY A 1 273 ? 116.044 36.264 45.298 1.00 76.07 272 GLY A C 1
ATOM 2134 O O . GLY A 1 273 ? 116.361 35.302 46.004 1.00 75.88 272 GLY A O 1
ATOM 2135 N N . ILE A 1 274 ? 115.516 36.133 44.084 1.00 75.59 273 ILE A N 1
ATOM 2136 C CA . ILE A 1 274 ? 115.210 34.823 43.516 1.00 75.02 273 ILE A CA 1
ATOM 2137 C C . ILE A 1 274 ? 115.674 34.718 42.060 1.00 74.8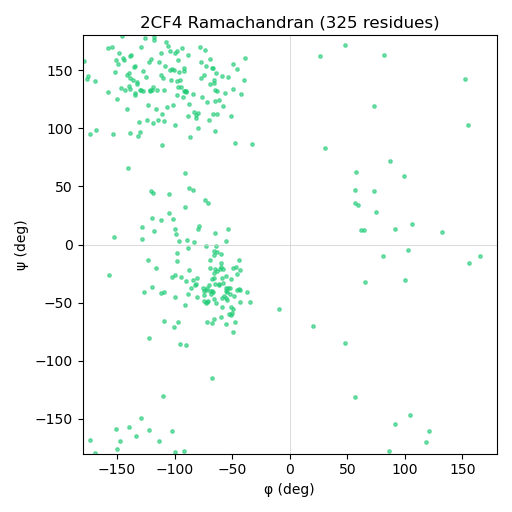0 273 ILE A C 1
ATOM 2138 O O . ILE A 1 274 ? 115.761 35.727 41.336 1.00 74.86 273 ILE A O 1
ATOM 2143 N N . GLU A 1 275 ? 115.965 33.491 41.635 1.00 74.24 274 GLU A N 1
ATOM 2144 C CA . GLU A 1 275 ? 116.517 33.271 40.308 1.00 73.70 274 GLU A CA 1
ATOM 2145 C C . GLU A 1 275 ? 115.503 32.697 39.332 1.00 72.39 274 GLU A C 1
ATOM 2146 O O . GLU A 1 275 ? 115.807 31.788 38.563 1.00 72.64 274 GLU A O 1
ATOM 2152 N N . ILE A 1 276 ? 114.297 33.234 39.347 1.00 70.29 275 ILE A N 1
ATOM 2153 C CA . ILE A 1 276 ? 113.331 32.915 38.314 1.00 68.46 275 ILE A CA 1
ATOM 2154 C C . ILE A 1 276 ? 114.013 32.835 36.932 1.00 67.03 275 ILE A C 1
ATOM 2155 O O . ILE A 1 276 ? 114.921 33.615 36.638 1.00 66.70 275 ILE A O 1
ATOM 2160 N N . GLN A 1 277 ? 113.589 31.875 36.105 1.00 65.53 276 GLN A N 1
ATOM 2161 C CA . GLN A 1 277 ? 113.950 31.837 34.679 1.00 64.16 276 GLN A CA 1
ATOM 2162 C C . GLN A 1 277 ? 112.719 31.666 33.793 1.00 63.18 276 GLN A C 1
ATOM 2163 O O . GLN A 1 277 ? 111.629 31.382 34.295 1.00 63.17 276 GLN A O 1
ATOM 2169 N N . ILE A 1 278 ? 112.888 31.830 32.481 1.00 61.87 277 ILE A N 1
ATOM 2170 C CA . ILE A 1 278 ? 111.733 31.949 31.585 1.00 61.00 277 ILE A CA 1
ATOM 2171 C C . ILE A 1 278 ? 111.811 30.951 30.427 1.00 60.24 277 ILE A C 1
ATOM 2172 O O . ILE A 1 278 ? 112.905 30.617 29.981 1.00 60.12 277 ILE A O 1
ATOM 2177 N N . GLY A 1 279 ? 110.670 30.482 29.925 1.00 59.45 278 GLY A N 1
ATOM 2178 C CA . GLY A 1 279 ? 110.743 29.476 28.881 1.00 58.83 278 GLY A CA 1
ATOM 2179 C C . GLY A 1 279 ? 109.586 29.254 27.925 1.00 58.31 278 GLY A C 1
ATOM 2180 O O . GLY A 1 279 ? 108.489 29.753 28.112 1.00 58.25 278 GLY A O 1
ATOM 2181 N N . VAL A 1 280 ? 109.854 28.469 26.892 1.00 58.00 279 VAL A N 1
ATOM 2182 C CA . VAL A 1 280 ? 108.838 28.062 25.939 1.00 57.98 279 VAL A CA 1
ATOM 2183 C C . VAL A 1 280 ? 108.783 26.537 25.861 1.00 58.00 279 VAL A C 1
ATOM 2184 O O . VAL A 1 280 ? 109.687 25.948 25.292 1.00 58.31 279 VAL A O 1
ATOM 2188 N N . THR A 1 281 ? 107.758 25.879 26.405 1.00 57.85 280 THR A N 1
ATOM 2189 C CA . THR A 1 281 ? 107.650 24.428 26.177 1.00 57.83 280 THR A CA 1
ATOM 2190 C C . THR A 1 281 ? 106.365 24.002 25.536 1.00 57.81 280 THR A C 1
ATOM 2191 O O . THR A 1 281 ? 105.671 24.814 24.926 1.00 57.98 280 THR A O 1
ATOM 2195 N N . GLY A 1 282 ? 106.060 22.710 25.715 1.00 57.64 281 GLY A N 1
ATOM 2196 C CA . GLY A 1 282 ? 104.931 22.068 25.055 1.00 57.22 281 GLY A CA 1
ATOM 2197 C C . GLY A 1 282 ? 103.897 21.435 25.974 1.00 56.65 281 GLY A C 1
ATOM 2198 O O . GLY A 1 282 ? 104.167 21.073 27.127 1.00 56.54 281 GLY A O 1
ATOM 2199 N N . GLY A 1 283 ? 102.694 21.293 25.445 1.00 56.08 282 GLY A N 1
ATOM 2200 C CA . GLY A 1 283 ? 101.604 20.860 26.287 1.00 55.72 282 GLY A CA 1
ATOM 2201 C C . GLY A 1 283 ? 100.924 22.075 26.861 1.00 55.33 282 GLY A C 1
ATOM 2202 O O . GLY A 1 283 ? 100.990 23.147 26.257 1.00 55.46 282 GLY A O 1
ATOM 2203 N N . GLY A 1 284 ? 100.276 21.908 28.015 1.00 54.60 283 GLY A N 1
ATOM 2204 C CA . GLY A 1 284 ? 99.455 22.974 28.557 1.00 53.52 283 GLY A CA 1
ATOM 2205 C C . GLY A 1 284 ? 99.405 22.930 30.056 1.00 52.83 283 GLY A C 1
ATOM 2206 O O . GLY A 1 284 ? 100.080 22.104 30.655 1.00 52.77 283 GLY A O 1
ATOM 2207 N N . THR A 1 285 ? 98.610 23.807 30.656 1.00 52.42 284 THR A N 1
ATOM 2208 C CA . THR A 1 285 ? 98.512 23.892 32.107 1.00 52.31 284 THR A CA 1
ATOM 2209 C C . THR A 1 285 ? 97.162 24.404 32.513 1.00 52.16 284 THR A C 1
ATOM 2210 O O . THR A 1 285 ? 96.575 25.216 31.816 1.00 52.30 284 THR A O 1
ATOM 2214 N N . ASP A 1 286 ? 96.693 23.959 33.667 1.00 52.03 285 ASP A N 1
ATOM 2215 C CA . ASP A 1 286 ? 95.399 24.383 34.164 1.00 51.88 285 ASP A CA 1
ATOM 2216 C C . ASP A 1 286 ? 95.188 25.885 33.996 1.00 51.57 285 ASP A C 1
ATOM 2217 O O . ASP A 1 286 ? 94.095 26.308 33.665 1.00 51.53 285 ASP A O 1
ATOM 2222 N N . ALA A 1 287 ? 96.226 26.694 34.195 1.00 51.31 286 ALA A N 1
ATOM 2223 C CA . ALA A 1 287 ? 96.063 28.140 34.098 1.00 51.05 286 ALA A CA 1
ATOM 2224 C C . ALA A 1 287 ? 95.399 28.497 32.767 1.00 51.22 286 ALA A C 1
ATOM 2225 O O . ALA A 1 287 ? 94.497 29.329 32.700 1.00 50.91 286 ALA A O 1
ATOM 2227 N N . SER A 1 288 ? 95.840 27.834 31.707 1.00 51.91 287 SER A N 1
ATOM 2228 C CA . SER A 1 288 ? 95.313 28.070 30.365 1.00 52.41 287 SER A CA 1
ATOM 2229 C C . SER A 1 288 ? 93.835 27.690 30.223 1.00 52.81 287 SER A C 1
ATOM 2230 O O . SER A 1 288 ? 93.307 27.649 29.118 1.00 52.85 287 SER A O 1
ATOM 2233 N N . ALA A 1 289 ? 93.175 27.404 31.338 1.00 53.22 288 ALA A N 1
ATOM 2234 C CA . ALA A 1 289 ? 91.720 27.273 31.343 1.00 53.50 288 ALA A CA 1
ATOM 2235 C C . ALA A 1 289 ? 91.055 28.582 31.778 1.00 54.04 288 ALA A C 1
ATOM 2236 O O . ALA A 1 289 ? 89.824 28.674 31.903 1.00 53.94 288 ALA A O 1
ATOM 2238 N N . PHE A 1 290 ? 91.879 29.597 32.013 1.00 54.53 289 PHE A N 1
ATOM 2239 C CA . PHE A 1 290 ? 91.362 30.840 32.531 1.00 54.99 289 PHE A CA 1
ATOM 2240 C C . PHE A 1 290 ? 91.506 32.038 31.619 1.00 55.61 289 PHE A C 1
ATOM 2241 O O . PHE A 1 290 ? 90.777 33.002 31.788 1.00 55.89 289 PHE A O 1
ATOM 2249 N N . GLN A 1 291 ? 92.411 31.999 30.648 1.00 56.32 290 GLN A N 1
ATOM 2250 C CA . GLN A 1 291 ? 92.555 33.152 29.756 1.00 57.04 290 GLN A CA 1
ATOM 2251 C C . GLN A 1 291 ? 91.247 33.333 29.001 1.00 57.67 290 GLN A C 1
ATOM 2252 O O . GLN A 1 291 ? 91.049 34.299 28.264 1.00 57.65 290 GLN A O 1
ATOM 2258 N N . ASP A 1 292 ? 90.364 32.366 29.204 1.00 58.48 291 ASP A N 1
ATOM 2259 C CA . ASP A 1 292 ? 88.977 32.480 28.841 1.00 59.26 291 ASP A CA 1
ATOM 2260 C C . ASP A 1 292 ? 88.502 33.869 29.251 1.00 59.86 291 ASP A C 1
ATOM 2261 O O . ASP A 1 292 ? 87.892 34.573 28.460 1.00 60.09 291 ASP A O 1
ATOM 2266 N N . ARG A 1 293 ? 88.784 34.248 30.501 1.00 60.49 292 ARG A N 1
ATOM 2267 C CA . ARG A 1 293 ? 88.617 35.626 31.022 1.00 60.93 292 ARG A CA 1
ATOM 2268 C C . ARG A 1 293 ? 89.313 35.755 32.386 1.00 59.96 292 ARG A C 1
ATOM 2269 O O . ARG A 1 293 ? 88.734 35.381 33.405 1.00 60.04 292 ARG A O 1
ATOM 2277 N N . SER A 1 294 ? 90.535 36.303 32.386 1.00 58.59 293 SER A N 1
ATOM 2278 C CA . SER A 1 294 ? 91.516 36.139 33.477 1.00 57.17 293 SER A CA 1
ATOM 2279 C C . SER A 1 294 ? 92.985 36.240 32.992 1.00 56.50 293 SER A C 1
ATOM 2280 O O . SER A 1 294 ? 93.345 35.790 31.905 1.00 56.11 293 SER A O 1
ATOM 2283 N N . LYS A 1 295 ? 93.834 36.847 33.809 1.00 55.91 294 LYS A N 1
ATOM 2284 C CA . LYS A 1 295 ? 95.238 36.972 33.464 1.00 55.37 294 LYS A CA 1
ATOM 2285 C C . LYS A 1 295 ? 95.906 35.641 33.826 1.00 54.31 294 LYS A C 1
ATOM 2286 O O . LYS A 1 295 ? 96.012 35.282 34.996 1.00 54.45 294 LYS A O 1
ATOM 2292 N N . THR A 1 296 ? 96.343 34.891 32.825 1.00 52.53 295 THR A N 1
ATOM 2293 C CA . THR A 1 296 ? 96.882 33.580 33.103 1.00 50.94 295 THR A CA 1
ATOM 2294 C C . THR A 1 296 ? 98.376 33.537 32.908 1.00 49.87 295 THR A C 1
ATOM 2295 O O . THR A 1 296 ? 98.942 34.312 32.135 1.00 49.57 295 THR A O 1
ATOM 2299 N N . LEU A 1 297 ? 98.999 32.610 33.623 1.00 48.66 296 LEU A N 1
ATOM 2300 C CA . LEU A 1 297 ? 100.429 32.352 33.564 1.00 47.67 296 LEU A CA 1
ATOM 2301 C C . LEU A 1 297 ? 100.644 31.144 34.443 1.00 46.80 296 LEU A C 1
ATOM 2302 O O . LEU A 1 297 ? 99.970 30.950 35.440 1.00 46.80 296 LEU A O 1
ATOM 2307 N N . ALA A 1 298 ? 101.573 30.299 34.079 1.00 45.88 297 ALA A N 1
ATOM 2308 C CA . ALA A 1 298 ? 101.853 29.210 34.967 1.00 45.27 297 ALA A CA 1
ATOM 2309 C C . ALA A 1 298 ? 103.330 29.156 35.039 1.00 45.10 297 ALA A C 1
ATOM 2310 O O . ALA A 1 298 ? 104.006 29.158 34.018 1.00 45.04 297 ALA A O 1
ATOM 2312 N N . LEU A 1 299 ? 103.820 29.144 36.265 1.00 44.81 298 LEU A N 1
ATOM 2313 C CA . LEU A 1 299 ? 105.228 29.003 36.532 1.00 44.56 298 LEU A CA 1
ATOM 2314 C C . LEU A 1 299 ? 105.393 27.646 37.190 1.00 44.66 298 LEU A C 1
ATOM 2315 O O . LEU A 1 299 ? 104.416 27.046 37.634 1.00 44.63 298 LEU A O 1
ATOM 2320 N N . SER A 1 300 ? 106.621 27.155 37.246 1.00 44.58 299 SER A N 1
ATOM 2321 C CA . SER A 1 300 ? 106.829 25.740 37.456 1.00 44.59 299 SER A CA 1
ATOM 2322 C C . SER A 1 300 ? 108.287 25.507 37.733 1.00 44.75 299 SER A C 1
ATOM 2323 O O . SER A 1 300 ? 109.070 26.458 37.742 1.00 45.32 299 SER A O 1
ATOM 2326 N N . VAL A 1 301 ? 108.653 24.241 37.935 1.00 44.24 300 VAL A N 1
ATOM 2327 C CA . VAL A 1 301 ? 110.047 23.826 38.125 1.00 43.85 300 VAL A CA 1
ATOM 2328 C C . VAL A 1 301 ? 110.489 23.053 36.881 1.00 43.31 300 VAL A C 1
ATOM 2329 O O . VAL A 1 301 ? 109.794 22.162 36.427 1.00 43.36 300 VAL A O 1
ATOM 2333 N N . PRO A 1 302 ? 111.658 23.363 36.326 1.00 42.97 301 PRO A N 1
ATOM 2334 C CA . PRO A 1 302 ? 112.052 22.643 35.112 1.00 43.05 301 PRO A CA 1
ATOM 2335 C C . PRO A 1 302 ? 112.255 21.198 35.485 1.00 43.57 301 PRO A C 1
ATOM 2336 O O . PRO A 1 302 ? 112.779 20.946 36.565 1.00 44.30 301 PRO A O 1
ATOM 2340 N N . ILE A 1 303 ? 111.848 20.265 34.608 1.00 43.58 302 ILE A N 1
ATOM 2341 C CA . ILE A 1 303 ? 111.966 18.812 34.843 1.00 42.95 302 ILE A CA 1
ATOM 2342 C C . ILE A 1 303 ? 112.547 18.003 33.670 1.00 43.09 302 ILE A C 1
ATOM 2343 O O . ILE A 1 303 ? 112.251 18.257 32.498 1.00 43.21 302 ILE A O 1
ATOM 2348 N N . LYS A 1 304 ? 113.390 17.027 33.999 1.00 43.27 303 LYS A N 1
ATOM 2349 C CA . LYS A 1 304 ? 113.964 16.146 32.989 1.00 43.64 303 LYS A CA 1
ATOM 2350 C C . LYS A 1 304 ? 113.213 14.807 33.016 1.00 43.71 303 LYS A C 1
ATOM 2351 O O . LYS A 1 304 ? 112.698 14.385 34.060 1.00 43.66 303 LYS A O 1
ATOM 2357 N N . TYR A 1 305 ? 113.159 14.150 31.861 1.00 43.75 304 TYR A N 1
ATOM 2358 C CA . TYR A 1 305 ? 112.575 12.824 31.758 1.00 43.59 304 TYR A CA 1
ATOM 2359 C C . TYR A 1 305 ? 111.138 12.850 32.262 1.00 44.47 304 TYR A C 1
ATOM 2360 O O . TYR A 1 305 ? 110.707 12.006 33.044 1.00 45.07 304 TYR A O 1
ATOM 2369 N N . LEU A 1 306 ? 110.391 13.842 31.811 1.00 45.28 305 LEU A N 1
ATOM 2370 C CA . LEU A 1 306 ? 109.055 14.083 32.336 1.00 46.06 305 LEU A CA 1
ATOM 2371 C C . LEU A 1 306 ? 108.093 12.953 31.967 1.00 46.69 305 LEU A C 1
ATOM 2372 O O . LEU A 1 306 ? 108.283 12.274 30.950 1.00 46.62 305 LEU A O 1
ATOM 2377 N N . HIS A 1 307 ? 107.073 12.730 32.793 1.00 47.56 306 HIS A N 1
ATOM 2378 C CA . HIS A 1 307 ? 106.047 11.749 32.448 1.00 48.35 306 HIS A CA 1
ATOM 2379 C C . HIS A 1 307 ? 106.663 10.363 32.265 1.00 48.87 306 HIS A C 1
ATOM 2380 O O . HIS A 1 307 ? 106.226 9.588 31.420 1.00 49.39 306 HIS A O 1
ATOM 2387 N N . SER A 1 308 ? 107.691 10.058 33.040 1.00 48.88 307 SER A N 1
ATOM 2388 C CA . SER A 1 308 ? 108.303 8.743 33.006 1.00 49.03 307 SER A CA 1
ATOM 2389 C C . SER A 1 308 ? 108.679 8.515 34.443 1.00 49.61 307 SER A C 1
ATOM 2390 O O . SER A 1 308 ? 108.814 9.481 35.185 1.00 50.22 307 SER A O 1
ATOM 2393 N N . GLU A 1 309 ? 108.861 7.272 34.861 1.00 49.68 308 GLU A N 1
ATOM 2394 C CA . GLU A 1 309 ? 109.075 7.023 36.274 1.00 49.82 308 GLU A CA 1
ATOM 2395 C C . GLU A 1 309 ? 110.474 7.448 36.774 1.00 49.29 308 GLU A C 1
ATOM 2396 O O . GLU A 1 309 ? 111.072 6.792 37.626 1.00 49.44 308 GLU A O 1
ATOM 2402 N N . VAL A 1 310 ? 110.952 8.573 36.239 1.00 48.12 309 VAL A N 1
ATOM 2403 C CA . VAL A 1 310 ? 112.361 8.986 36.229 1.00 46.87 309 VAL A CA 1
ATOM 2404 C C . VAL A 1 310 ? 112.316 10.525 36.187 1.00 46.73 309 VAL A C 1
ATOM 2405 O O . VAL A 1 310 ? 113.331 11.209 36.049 1.00 46.79 309 VAL A O 1
ATOM 2409 N N . GLU A 1 311 ? 111.115 11.071 36.304 1.00 46.31 310 GLU A N 1
ATOM 2410 C CA . GLU A 1 311 ? 110.977 12.504 36.340 1.00 46.16 310 GLU A CA 1
ATOM 2411 C C . GLU A 1 311 ? 111.970 13.033 37.367 1.00 46.55 310 GLU A C 1
ATOM 2412 O O . GLU A 1 311 ? 112.059 12.498 38.469 1.00 46.77 310 GLU A O 1
ATOM 2418 N N . THR A 1 312 ? 112.713 14.076 37.012 1.00 46.94 311 THR A N 1
ATOM 2419 C CA . THR A 1 312 ? 113.785 14.561 37.863 1.00 47.47 311 THR A CA 1
ATOM 2420 C C . THR A 1 312 ? 113.814 16.055 38.104 1.00 48.02 311 THR A C 1
ATOM 2421 O O . THR A 1 312 ? 114.436 16.783 37.338 1.00 48.18 311 THR A O 1
ATOM 2425 N N . LEU A 1 313 ? 113.192 16.505 39.189 1.00 48.72 312 LEU A N 1
ATOM 2426 C CA . LEU A 1 313 ? 113.264 17.920 39.571 1.00 49.31 312 LEU A CA 1
ATOM 2427 C C . LEU A 1 313 ? 114.411 18.233 40.528 1.00 50.01 312 LEU A C 1
ATOM 2428 O O . LEU A 1 313 ? 114.785 17.405 41.348 1.00 50.09 312 LEU A O 1
ATOM 2433 N N . HIS A 1 314 ? 114.942 19.448 40.430 1.00 51.05 313 HIS A N 1
ATOM 2434 C CA . HIS A 1 314 ? 116.048 19.886 41.277 1.00 51.73 313 HIS A CA 1
ATOM 2435 C C . HIS A 1 314 ? 115.467 20.375 42.587 1.00 52.45 313 HIS A C 1
ATOM 2436 O O . HIS A 1 314 ? 114.560 21.193 42.589 1.00 52.89 313 HIS A O 1
ATOM 2443 N N . LEU A 1 315 ? 115.989 19.891 43.704 1.00 53.09 314 LEU A N 1
ATOM 2444 C CA . LEU A 1 315 ? 115.428 20.234 45.006 1.00 53.78 314 LEU A CA 1
ATOM 2445 C C . LEU A 1 315 ? 115.529 21.698 45.428 1.00 54.62 314 LEU A C 1
ATOM 2446 O O . LEU A 1 315 ? 114.786 22.136 46.302 1.00 54.96 314 LEU A O 1
ATOM 2451 N N . ASN A 1 316 ? 116.446 22.460 44.855 1.00 55.50 315 ASN A N 1
ATOM 2452 C CA . ASN A 1 316 ? 116.447 23.861 45.201 1.00 56.50 315 ASN A CA 1
ATOM 2453 C C . ASN A 1 316 ? 115.270 24.591 44.559 1.00 56.98 315 ASN A C 1
ATOM 2454 O O . ASN A 1 316 ? 114.535 25.329 45.222 1.00 57.15 315 ASN A O 1
ATOM 2459 N N . ASP A 1 317 ? 115.099 24.413 43.260 1.00 57.44 316 ASP A N 1
ATOM 2460 C CA . ASP A 1 317 ? 114.065 25.149 42.565 1.00 57.84 316 ASP A CA 1
ATOM 2461 C C . ASP A 1 317 ? 112.788 25.019 43.348 1.00 57.75 316 ASP A C 1
ATOM 2462 O O . ASP A 1 317 ? 112.096 25.996 43.585 1.00 57.51 316 ASP A O 1
ATOM 2467 N N . LEU A 1 318 ? 112.490 23.814 43.794 1.00 58.17 317 LEU A N 1
ATOM 2468 C CA . LEU A 1 318 ? 111.253 23.644 44.516 1.00 58.82 317 LEU A CA 1
ATOM 2469 C C . LEU A 1 318 ? 111.279 24.585 45.698 1.00 59.97 317 LEU A C 1
ATOM 2470 O O . LEU A 1 318 ? 110.295 25.272 45.974 1.00 60.52 317 LEU A O 1
ATOM 2475 N N . GLU A 1 319 ? 112.413 24.625 46.390 1.00 61.04 318 GLU A N 1
ATOM 2476 C CA . GLU A 1 319 ? 112.577 25.518 47.534 1.00 61.75 318 GLU A CA 1
ATOM 2477 C C . GLU A 1 319 ? 112.172 26.915 47.122 1.00 61.45 318 GLU A C 1
ATOM 2478 O O . GLU A 1 319 ? 111.243 27.500 47.669 1.00 60.98 318 GLU A O 1
ATOM 2484 N N . LYS A 1 320 ? 112.877 27.437 46.132 1.00 61.43 319 LYS A N 1
ATOM 2485 C CA . LYS A 1 320 ? 112.712 28.821 45.764 1.00 61.64 319 LYS A CA 1
ATOM 2486 C C . LYS A 1 320 ? 111.322 29.082 45.208 1.00 61.72 319 LYS A C 1
ATOM 2487 O O . LYS A 1 320 ? 110.838 30.207 45.262 1.00 61.87 319 LYS A O 1
ATOM 2493 N N . LEU A 1 321 ? 110.672 28.053 44.682 1.00 61.85 320 LEU A N 1
ATOM 2494 C CA . LEU A 1 321 ? 109.385 28.266 44.037 1.00 62.04 320 LEU A CA 1
ATOM 2495 C C . LEU A 1 321 ? 108.254 28.496 45.034 1.00 62.02 320 LEU A C 1
ATOM 2496 O O . LEU A 1 321 ? 107.352 29.285 44.774 1.00 62.08 320 LEU A O 1
ATOM 2501 N N . VAL A 1 322 ? 108.281 27.801 46.163 1.00 62.04 321 VAL A N 1
ATOM 2502 C CA . VAL A 1 322 ? 107.295 28.065 47.215 1.00 62.22 321 VAL A CA 1
ATOM 2503 C C . VAL A 1 322 ? 107.645 29.447 47.772 1.00 62.32 321 VAL A C 1
ATOM 2504 O O . VAL A 1 322 ? 106.788 30.284 48.045 1.00 61.83 321 VAL A O 1
ATOM 2508 N N . LYS A 1 323 ? 108.945 29.661 47.893 1.00 62.96 322 LYS A N 1
ATOM 2509 C CA . LYS A 1 323 ? 109.508 30.892 48.404 1.00 63.45 322 LYS A CA 1
ATOM 2510 C C . LYS A 1 323 ? 109.067 32.040 47.506 1.00 63.33 322 LYS A C 1
ATOM 2511 O O . LYS A 1 323 ? 109.287 33.199 47.829 1.00 63.80 322 LYS A O 1
ATOM 2517 N N . LEU A 1 324 ? 108.435 31.735 46.385 1.00 62.90 323 LEU A N 1
ATOM 2518 C CA . LEU A 1 324 ? 108.044 32.803 45.488 1.00 62.83 323 LEU A CA 1
ATOM 2519 C C . LEU A 1 324 ? 106.560 32.819 45.305 1.00 63.11 323 LEU A C 1
ATOM 2520 O O . LEU A 1 324 ? 105.959 33.871 45.176 1.00 63.02 323 LEU A O 1
ATOM 2525 N N . ILE A 1 325 ? 105.963 31.643 45.275 1.00 63.87 324 ILE A N 1
ATOM 2526 C CA . ILE A 1 325 ? 104.523 31.552 45.069 1.00 64.66 324 ILE A CA 1
ATOM 2527 C C . ILE A 1 325 ? 103.799 31.846 46.374 1.00 64.97 324 ILE A C 1
ATOM 2528 O O . ILE A 1 325 ? 102.609 31.553 46.518 1.00 64.82 324 ILE A O 1
ATOM 2533 N N . GLU A 1 326 ? 104.580 32.383 47.321 1.00 65.50 325 GLU A N 1
ATOM 2534 C CA . GLU A 1 326 ? 104.145 32.908 48.632 1.00 65.61 325 GLU A CA 1
ATOM 2535 C C . GLU A 1 326 ? 104.315 34.402 48.503 1.00 66.03 325 GLU A C 1
ATOM 2536 O O . GLU A 1 326 ? 103.340 35.163 48.503 1.00 66.43 325 GLU A O 1
ATOM 2542 N N . ALA A 1 327 ? 105.578 34.796 48.367 1.00 66.14 326 ALA A N 1
ATOM 2543 C CA . ALA A 1 327 ? 105.963 36.166 48.048 1.00 66.43 326 ALA A CA 1
ATOM 2544 C C . ALA A 1 327 ? 105.278 36.710 46.802 1.00 66.59 326 ALA A C 1
ATOM 2545 O O . ALA A 1 327 ? 105.706 37.725 46.244 1.00 66.52 326 ALA A O 1
ATOM 2547 N N . LEU A 1 328 ? 104.248 36.012 46.339 1.00 66.74 327 LEU A N 1
ATOM 2548 C CA . LEU A 1 328 ? 103.397 36.526 45.280 1.00 66.77 327 LEU A CA 1
ATOM 2549 C C . LEU A 1 328 ? 102.077 36.855 45.917 1.00 66.83 327 LEU A C 1
ATOM 2550 O O . LEU A 1 328 ? 101.479 37.870 45.605 1.00 66.54 327 LEU A O 1
ATOM 2555 N N . ALA A 1 329 ? 101.625 35.981 46.811 1.00 67.43 328 ALA A N 1
ATOM 2556 C CA . ALA A 1 329 ? 100.258 36.058 47.322 1.00 68.20 328 ALA A CA 1
ATOM 2557 C C . ALA A 1 329 ? 100.092 37.294 48.201 1.00 68.96 328 ALA A C 1
ATOM 2558 O O . ALA A 1 329 ? 98.964 37.689 48.530 1.00 68.86 328 ALA A O 1
ATOM 2560 N N . PHE A 1 330 ? 101.233 37.895 48.563 1.00 69.89 329 PHE A N 1
ATOM 2561 C CA . PHE A 1 330 ? 101.282 39.202 49.222 1.00 70.49 329 PHE A CA 1
ATOM 2562 C C . PHE A 1 330 ? 101.625 40.276 48.217 1.00 70.91 329 PHE A C 1
ATOM 2563 O O . PHE A 1 330 ? 100.794 41.103 47.857 1.00 70.58 329 PHE A O 1
ATOM 2571 N N . GLU A 1 331 ? 102.876 40.247 47.771 1.00 71.80 330 GLU A N 1
ATOM 2572 C CA . GLU A 1 331 ? 103.524 41.436 47.239 1.00 72.65 330 GLU A CA 1
ATOM 2573 C C . GLU A 1 331 ? 103.105 41.755 45.828 1.00 72.85 330 GLU A C 1
ATOM 2574 O O . GLU A 1 331 ? 103.769 42.536 45.156 1.00 72.77 330 GLU A O 1
ATOM 2580 N N . LEU A 1 332 ? 102.003 41.163 45.374 1.00 73.34 331 LEU A N 1
ATOM 2581 C CA . LEU A 1 332 ? 101.612 41.287 43.966 1.00 73.91 331 LEU A CA 1
ATOM 2582 C C . LEU A 1 332 ? 100.896 42.611 43.637 1.00 74.40 331 LEU A C 1
ATOM 2583 O O . LEU A 1 332 ? 99.773 42.563 43.071 1.00 74.78 331 LEU A O 1
#

Secondary structure (DSSP, 8-state):
--HHHHHHHHS---TT--HHHHHHHHHTTTTSS--EE-SSS-EEE--S-SS---B------EEEEEEE-TTSPEEEEEES---GGGTTT-EEEEE-SS-EEEEE------SS-SS---SPPPTTS--BB---SSHHHHHTT--TT-EEEEPPP-EE-SSSEEE-TTHHHHHHHHHHHHHHHSSGGG--SS--BEEE-SS-TTTSHHHHHHTTT---SSEEE--EEE-SSSSSTT--TTS--EEEEE-SS-B--HHHHHHHHHHHHTTT---EEEE-SS--GGGGTTTSS-EEEEEEEEESTTTTT-EEEHHHHHHHHTTSSTTTTT-

B-factor: mean 60.65, std 11.64, range [39.05, 93.47]

InterPro domains:
  IPR008007 Peptidase M42 [PF05343] (44-324)
  IPR008007 Peptidase M42 [PIRSF001123] (1-329)
  IPR023367 Peptidase M42, domain 2 [G3DSA:2.40.30.40] (66-156)
  IPR051464 Peptidase M42 aminopeptidase [PTHR32481] (2-330)

Nearest PDB structures (foldseek):
  2cf4-assembly1_A  TM=1.003E+00  e=5.764E-72  Pyrococcus horikoshii OT3
  2wyr-assembly1_L  TM=9.865E-01  e=2.821E-61  Pyrococcus horikoshii OT3
  2wyr-assembly1_A  TM=9.882E-01  e=2.216E-60  Pyrococcus horikoshii OT3
  1ylo-assembly1_A  TM=8.932E-01  e=8.216E-28  Shigella flexneri 2a str. 2457T
  3kl9-assembly1_I  TM=9.090E-01  e=1.508E-26  Streptococcus pneumoniae R6

CATH classification: 3.40.630.10 (+1 more: 2.40.30.40)

Radius of gyration: 20.6 Å; Cα contacts (8 Å, |Δi|>4): 742; chains: 1; bounding box: 42×61×45 Å